Protein AF-A0A6I1N142-F1 (afdb_monomer_lite)

Sequence (254 aa):
MAQIKQLCSVTNGQQIVTLPGDQTLRIKRNSIFMVESDLVPYTVAADATFNGQVTSVYLTGIYLGATSAAARGVFATDFTYPDMLPTIAQGDVGTAAVFTAAMYRLQQMIRSLTPGEGGGGGGGASSFAELTDLLTFDLPLTNAPLAAALAGKMNANAQLSEGTAPWLIFNSDLVTFVGTTTFNTEGARAGGRVQWPDGKGGTYTASVYSVAFPGAVDAYTITYEGSPVRTVTQSLVTRDFMGTITNRPTPTIA

Radius of gyration: 27.36 Å; chains: 1; bounding box: 65×52×60 Å

Foldseek 3Di:
DDKDKFWWFADAQFQKIKGFQDPVPFQAFQKWKDFPVPPDIWTFHGTWDGDPTITITGTPDGDHDHGDHTTTMMIDDDPPPPVDDDDPDPPPPVVVVVVVVVVVVVVVVVVLQDPPPPDDDDDRDPDPVVVVVVVPDPPPCPPVVVVVVVVVVVVVVVCPPDDNPQVVPDDVVQKAFDDDWDADPLQATAKGWIAHPVRFIKIKGADAADPLDRRHGQWIKIWTPDVVIKIKIWPGFDADNVRHTPDTDDIDMD

Structure (mmCIF, N/CA/C/O backbone):
data_AF-A0A6I1N142-F1
#
_entry.id   AF-A0A6I1N142-F1
#
loop_
_atom_site.group_PDB
_atom_site.id
_atom_site.type_symbol
_atom_site.label_atom_id
_atom_site.label_alt_id
_atom_site.label_comp_id
_atom_site.label_asym_id
_atom_site.label_entity_id
_atom_site.label_seq_id
_atom_site.pdbx_PDB_ins_code
_atom_site.Cartn_x
_atom_site.Cartn_y
_atom_site.Cartn_z
_atom_site.occupancy
_atom_site.B_iso_or_equiv
_atom_site.auth_seq_id
_atom_site.auth_comp_id
_atom_site.auth_asym_id
_atom_site.auth_atom_id
_atom_site.pdbx_PDB_model_num
ATOM 1 N N . MET A 1 1 ? 20.041 -2.212 7.859 1.00 65.44 1 MET A N 1
ATOM 2 C CA . MET A 1 1 ? 20.322 -2.214 6.410 1.00 65.44 1 MET A CA 1
ATOM 3 C C . MET A 1 1 ? 21.788 -2.529 6.170 1.00 65.44 1 MET A C 1
ATOM 5 O O . MET A 1 1 ? 22.632 -1.646 6.285 1.00 65.44 1 MET A O 1
ATOM 9 N N . ALA A 1 2 ? 22.104 -3.789 5.880 1.00 77.62 2 ALA A N 1
ATOM 10 C CA . ALA A 1 2 ? 23.435 -4.151 5.408 1.00 77.62 2 ALA A CA 1
ATOM 11 C C . ALA A 1 2 ? 23.596 -3.701 3.946 1.00 77.62 2 ALA A C 1
ATOM 13 O O . ALA A 1 2 ? 22.727 -3.960 3.110 1.00 77.62 2 ALA A O 1
ATOM 14 N N . GLN A 1 3 ? 24.692 -3.004 3.652 1.00 90.31 3 GLN A N 1
ATOM 15 C CA . GLN A 1 3 ? 25.071 -2.640 2.290 1.00 90.31 3 GLN A CA 1
ATOM 16 C C . GLN A 1 3 ? 26.268 -3.477 1.865 1.00 90.31 3 GLN A C 1
ATOM 18 O O . GLN A 1 3 ? 27.289 -3.506 2.550 1.00 90.31 3 GLN A O 1
ATOM 23 N N . ILE A 1 4 ? 26.148 -4.123 0.713 1.00 91.88 4 ILE A N 1
ATOM 24 C CA . ILE A 1 4 ? 27.237 -4.844 0.066 1.00 91.88 4 ILE A CA 1
ATOM 25 C C . ILE A 1 4 ? 27.740 -3.963 -1.072 1.00 91.88 4 ILE A C 1
ATOM 27 O O . ILE A 1 4 ? 26.974 -3.602 -1.964 1.00 91.88 4 ILE A O 1
ATOM 31 N N . LYS A 1 5 ? 29.026 -3.614 -1.048 1.00 95.19 5 LYS A N 1
ATOM 32 C CA . LYS A 1 5 ? 29.684 -2.887 -2.137 1.00 95.19 5 LYS A CA 1
ATOM 33 C C . LYS A 1 5 ? 30.599 -3.843 -2.881 1.00 95.19 5 LYS A C 1
ATOM 35 O O . LYS A 1 5 ? 31.538 -4.355 -2.283 1.00 95.19 5 LYS A O 1
ATOM 40 N N . GLN A 1 6 ? 30.340 -4.057 -4.165 1.00 96.12 6 GLN A N 1
ATOM 41 C CA . GLN A 1 6 ? 31.070 -5.025 -4.979 1.00 96.12 6 GLN A CA 1
ATOM 42 C C . GLN A 1 6 ? 31.350 -4.447 -6.367 1.00 96.12 6 GLN A C 1
ATOM 44 O O . GLN A 1 6 ? 30.532 -3.715 -6.927 1.00 96.12 6 GLN A O 1
ATOM 49 N N . LEU A 1 7 ? 32.512 -4.773 -6.937 1.00 97.06 7 LEU A N 1
ATOM 50 C CA . LEU A 1 7 ? 32.766 -4.492 -8.350 1.00 97.06 7 LEU A CA 1
ATOM 51 C C . LEU A 1 7 ? 31.827 -5.335 -9.212 1.00 97.06 7 LEU A C 1
ATOM 53 O O . LEU A 1 7 ? 31.604 -6.507 -8.923 1.00 97.06 7 LEU A O 1
ATOM 57 N N . CYS A 1 8 ? 31.284 -4.745 -10.266 1.00 97.06 8 CYS A N 1
ATOM 58 C CA . CYS A 1 8 ? 30.351 -5.403 -11.164 1.00 97.06 8 CYS A CA 1
ATOM 59 C C . CYS A 1 8 ? 30.579 -4.978 -12.615 1.00 97.06 8 CYS A C 1
ATOM 61 O O . CYS A 1 8 ? 31.081 -3.889 -12.898 1.00 97.06 8 CYS A O 1
ATOM 63 N N . SER A 1 9 ? 30.182 -5.852 -13.531 1.00 98.00 9 SER A N 1
ATOM 64 C CA . SER A 1 9 ? 30.036 -5.538 -14.941 1.00 98.00 9 SER A CA 1
ATOM 65 C C . SER A 1 9 ? 28.569 -5.247 -15.242 1.00 98.00 9 SER A C 1
ATOM 67 O O . SER A 1 9 ? 27.680 -6.039 -14.915 1.00 98.00 9 SER A O 1
ATOM 69 N N . VAL A 1 10 ? 28.341 -4.095 -15.863 1.00 97.81 10 VAL A N 1
ATOM 70 C CA . VAL A 1 10 ? 27.042 -3.572 -16.285 1.00 97.81 10 VAL A CA 1
ATOM 71 C C . VAL A 1 10 ? 27.122 -3.169 -17.752 1.00 97.81 10 VAL A C 1
ATOM 73 O O . VAL A 1 10 ? 28.151 -2.680 -18.220 1.00 97.81 10 VAL A O 1
ATOM 76 N N . THR A 1 11 ? 26.043 -3.385 -18.498 1.00 98.25 11 THR A N 1
ATOM 77 C CA . THR A 1 11 ? 25.952 -3.024 -19.919 1.00 98.25 11 THR A CA 1
ATOM 78 C C . THR A 1 11 ? 24.672 -2.240 -20.149 1.00 98.25 11 THR A C 1
ATOM 80 O O . THR A 1 11 ? 23.595 -2.702 -19.771 1.00 98.25 11 THR A O 1
ATOM 83 N N . ASN A 1 12 ? 24.784 -1.057 -20.756 1.00 97.62 12 ASN A N 1
ATOM 84 C CA . ASN A 1 12 ? 23.621 -0.257 -21.132 1.00 97.62 12 ASN A CA 1
ATOM 85 C C . ASN A 1 12 ? 22.687 -1.085 -22.027 1.00 97.62 12 ASN A C 1
ATOM 87 O O . ASN A 1 12 ? 23.142 -1.754 -22.957 1.00 97.62 12 ASN A O 1
ATOM 91 N N . GLY A 1 13 ? 21.392 -1.071 -21.726 1.00 96.62 13 GLY A N 1
ATOM 92 C CA . GLY A 1 13 ? 20.404 -1.823 -22.493 1.00 96.62 13 GLY A CA 1
ATOM 93 C C . GLY A 1 13 ? 20.210 -3.271 -22.030 1.00 96.62 13 GLY A C 1
ATOM 94 O O . GLY A 1 13 ? 19.352 -3.960 -22.573 1.00 96.62 13 GLY A O 1
ATOM 95 N N . GLN A 1 14 ? 20.951 -3.740 -21.019 1.00 97.69 14 GLN A N 1
ATOM 96 C CA . GLN A 1 14 ? 20.831 -5.101 -20.482 1.00 97.69 14 GLN A CA 1
ATOM 97 C C . GLN A 1 14 ? 20.146 -5.127 -19.111 1.00 97.69 14 GLN A C 1
ATOM 99 O O . GLN A 1 14 ? 20.159 -4.151 -18.364 1.00 97.69 14 GLN A O 1
ATOM 104 N N . GLN A 1 15 ? 19.559 -6.274 -18.763 1.00 97.69 15 GLN A N 1
ATOM 105 C CA . GLN A 1 15 ? 18.951 -6.525 -17.446 1.00 97.69 15 GLN A CA 1
ATOM 106 C C . GLN A 1 15 ? 19.863 -7.325 -16.506 1.00 97.69 15 GLN A C 1
ATOM 108 O O . GLN A 1 15 ? 19.461 -7.662 -15.397 1.00 97.69 15 GLN A O 1
ATOM 113 N N . ILE A 1 16 ? 21.071 -7.678 -16.947 1.00 97.56 16 ILE A N 1
ATOM 114 C CA . ILE A 1 16 ? 21.972 -8.561 -16.206 1.00 97.56 16 ILE A CA 1
ATOM 115 C C . ILE A 1 16 ? 23.155 -7.751 -15.688 1.00 97.56 16 ILE A C 1
ATOM 117 O O . ILE A 1 16 ? 23.841 -7.071 -16.450 1.00 97.56 16 ILE A O 1
ATOM 121 N N . VAL A 1 17 ? 23.411 -7.879 -14.390 1.00 97.00 17 VAL A N 1
ATOM 122 C CA . VAL A 1 17 ? 24.615 -7.391 -13.718 1.00 97.00 17 VAL A CA 1
ATOM 123 C C . VAL A 1 17 ? 25.461 -8.600 -13.350 1.00 97.00 17 VAL A C 1
ATOM 125 O O . VAL A 1 17 ? 24.960 -9.556 -12.755 1.00 97.00 17 VAL A O 1
ATOM 128 N N . THR A 1 18 ? 26.742 -8.571 -13.701 1.00 97.69 18 THR A N 1
ATOM 129 C CA . THR A 1 18 ? 27.664 -9.681 -13.422 1.00 97.69 18 THR A CA 1
ATOM 130 C C . THR A 1 18 ? 28.645 -9.279 -12.335 1.00 97.69 18 THR A C 1
ATOM 132 O O . THR A 1 18 ? 29.307 -8.250 -12.439 1.00 97.69 18 THR A O 1
ATOM 135 N N . LEU A 1 19 ? 28.752 -10.087 -11.289 1.00 96.19 19 LEU A N 1
ATOM 136 C CA . LEU A 1 19 ? 29.678 -9.898 -10.176 1.00 96.19 19 LEU A CA 1
ATOM 137 C C . LEU A 1 19 ? 30.809 -10.935 -10.262 1.00 96.19 19 LEU A C 1
ATOM 139 O O . LEU A 1 19 ? 30.579 -12.038 -10.775 1.00 96.19 19 LEU A O 1
ATOM 143 N N . PRO A 1 20 ? 32.007 -10.630 -9.727 1.00 94.31 20 PRO A N 1
ATOM 144 C CA . PRO A 1 20 ? 33.043 -11.627 -9.493 1.00 94.31 20 PRO A CA 1
ATOM 145 C C . PRO A 1 20 ? 32.481 -12.829 -8.733 1.00 94.31 20 PRO A C 1
ATOM 147 O O . PRO A 1 20 ? 31.598 -12.671 -7.889 1.00 94.31 20 PRO A O 1
ATOM 150 N N . GLY A 1 21 ? 32.978 -14.021 -9.057 1.00 87.44 21 GLY A N 1
ATOM 151 C CA . GLY A 1 21 ? 32.451 -15.278 -8.551 1.00 87.44 21 GLY A CA 1
ATOM 152 C C . GLY A 1 21 ? 32.572 -15.452 -7.041 1.00 87.44 21 GLY A C 1
ATOM 153 O O . GLY A 1 21 ? 33.557 -16.002 -6.560 1.00 87.44 21 GLY A O 1
ATOM 154 N N . ASP A 1 22 ? 31.536 -15.042 -6.317 1.00 83.94 22 ASP A N 1
ATOM 155 C CA . ASP A 1 22 ? 31.414 -15.206 -4.874 1.00 83.94 22 ASP A CA 1
ATOM 156 C C . ASP A 1 22 ? 30.032 -15.780 -4.533 1.00 83.94 22 ASP A C 1
ATOM 158 O O . ASP A 1 22 ? 28.997 -15.128 -4.707 1.00 83.94 22 ASP A O 1
ATOM 162 N N . GLN A 1 23 ? 30.028 -17.027 -4.051 1.00 79.44 23 GLN A N 1
ATOM 163 C CA . GLN A 1 23 ? 28.825 -17.742 -3.608 1.00 79.44 23 GLN A CA 1
ATOM 164 C C . GLN A 1 23 ? 28.263 -17.221 -2.282 1.00 79.44 23 GLN A C 1
ATOM 166 O O . GLN A 1 23 ? 27.127 -17.539 -1.927 1.00 79.44 23 GLN A O 1
ATOM 171 N N . THR A 1 24 ? 29.041 -16.456 -1.518 1.00 83.88 24 THR A N 1
ATOM 172 C CA . THR A 1 24 ? 28.620 -15.965 -0.201 1.00 83.88 24 THR A CA 1
ATOM 173 C C . THR A 1 24 ? 27.687 -14.760 -0.300 1.00 83.88 24 THR A C 1
ATOM 175 O O . THR A 1 24 ? 26.986 -14.439 0.664 1.00 83.88 24 THR A O 1
ATOM 178 N N . LEU A 1 25 ? 27.604 -14.133 -1.479 1.00 85.38 25 LEU A N 1
ATOM 179 C CA . LEU A 1 25 ? 26.722 -13.005 -1.752 1.00 85.38 25 LEU A CA 1
ATOM 180 C C . LEU A 1 25 ? 25.253 -13.445 -1.743 1.00 85.38 25 LEU A C 1
ATOM 182 O O . LEU A 1 25 ? 24.705 -13.931 -2.730 1.00 85.38 25 LEU A O 1
ATOM 186 N N . ARG A 1 26 ? 24.575 -13.220 -0.615 1.00 86.81 26 ARG A N 1
ATOM 187 C CA . ARG A 1 26 ? 23.137 -13.488 -0.442 1.00 86.81 26 ARG A CA 1
ATOM 188 C C . ARG A 1 26 ? 22.265 -12.373 -1.032 1.00 86.81 26 ARG A C 1
ATOM 190 O O . ARG A 1 26 ? 21.440 -11.789 -0.333 1.00 86.81 26 ARG A O 1
ATOM 197 N N . ILE A 1 27 ? 22.434 -12.072 -2.318 1.00 92.00 27 ILE A N 1
ATOM 198 C CA . ILE A 1 27 ? 21.588 -11.104 -3.029 1.00 92.00 27 ILE A CA 1
ATOM 199 C C . ILE A 1 27 ? 20.271 -11.793 -3.401 1.00 92.00 27 ILE A C 1
ATOM 201 O O . ILE A 1 27 ? 20.239 -12.719 -4.214 1.00 92.00 27 ILE A O 1
ATOM 205 N N . LYS A 1 28 ? 19.180 -11.355 -2.772 1.00 92.38 28 LYS A N 1
ATOM 206 C CA . LYS A 1 28 ? 17.839 -11.931 -2.935 1.00 92.38 28 LYS A CA 1
ATOM 207 C C . LYS A 1 28 ? 16.964 -11.094 -3.860 1.00 92.38 28 LYS A C 1
ATOM 209 O O . LYS A 1 28 ? 17.203 -9.894 -4.031 1.00 92.38 28 LYS A O 1
ATOM 214 N N . ARG A 1 29 ? 15.914 -11.708 -4.409 1.00 93.50 29 ARG A N 1
ATOM 215 C CA . ARG A 1 29 ? 14.816 -10.991 -5.071 1.00 93.50 29 ARG A CA 1
ATOM 216 C C . ARG A 1 29 ? 14.336 -9.822 -4.201 1.00 93.50 29 ARG A C 1
ATOM 218 O O . ARG A 1 29 ? 14.299 -9.929 -2.979 1.00 93.50 29 ARG A O 1
ATOM 225 N N . ASN A 1 30 ? 13.963 -8.716 -4.841 1.00 91.31 30 ASN A N 1
ATOM 226 C CA . ASN A 1 30 ? 13.543 -7.453 -4.221 1.00 91.31 30 ASN A CA 1
ATOM 227 C C . ASN A 1 30 ? 14.647 -6.667 -3.493 1.00 91.31 30 ASN A C 1
ATOM 229 O O . ASN A 1 30 ? 14.359 -5.611 -2.931 1.00 91.31 30 ASN A O 1
ATOM 233 N N . SER A 1 31 ? 15.906 -7.114 -3.535 1.00 92.94 31 SER A N 1
ATOM 234 C CA . SER A 1 31 ? 17.028 -6.256 -3.134 1.00 92.94 31 SER A CA 1
ATOM 235 C C . SER A 1 31 ? 17.113 -5.031 -4.049 1.00 92.94 31 SER A C 1
ATOM 237 O O . SER A 1 31 ? 16.703 -5.080 -5.214 1.00 92.94 31 SER A O 1
ATOM 239 N N . ILE A 1 32 ? 17.676 -3.939 -3.533 1.00 94.94 32 ILE A N 1
ATOM 240 C CA . ILE A 1 32 ? 17.941 -2.734 -4.325 1.00 94.94 32 ILE A CA 1
ATOM 241 C C . ILE A 1 32 ? 19.380 -2.795 -4.829 1.00 94.94 32 ILE A C 1
ATOM 243 O O . ILE A 1 32 ? 20.299 -3.043 -4.047 1.00 94.94 32 ILE A O 1
ATOM 247 N N . PHE A 1 33 ? 19.562 -2.553 -6.122 1.00 96.25 33 PHE A N 1
ATOM 248 C CA . PHE A 1 33 ? 20.850 -2.406 -6.789 1.00 96.25 33 PHE A CA 1
ATOM 249 C C . PHE A 1 33 ? 21.019 -0.973 -7.294 1.00 96.25 33 PHE A C 1
ATOM 251 O O . PHE A 1 33 ? 20.080 -0.382 -7.822 1.00 96.25 33 PHE A O 1
ATOM 258 N N . MET A 1 34 ? 22.223 -0.423 -7.173 1.00 97.25 34 MET A N 1
ATOM 259 C CA . MET A 1 34 ? 22.581 0.876 -7.738 1.00 97.25 34 MET A CA 1
ATOM 260 C C . MET A 1 34 ? 24.065 0.902 -8.102 1.00 97.25 34 MET A C 1
ATOM 262 O O . MET A 1 34 ? 24.893 0.372 -7.363 1.00 97.25 34 MET A O 1
ATOM 266 N N . VAL A 1 35 ? 24.416 1.563 -9.204 1.00 97.00 35 VAL A N 1
ATOM 267 C CA . VAL A 1 35 ? 25.810 1.900 -9.525 1.00 97.00 35 VAL A CA 1
ATOM 268 C C . VAL A 1 35 ? 26.133 3.275 -8.936 1.00 97.00 35 VAL A C 1
ATOM 270 O O . VAL A 1 35 ? 25.390 4.227 -9.174 1.00 97.00 35 VAL A O 1
ATOM 273 N N . GLU A 1 36 ? 27.226 3.391 -8.167 1.00 95.94 36 GLU A N 1
ATOM 274 C CA . GLU A 1 36 ? 27.563 4.624 -7.422 1.00 95.94 36 GLU A CA 1
ATOM 275 C C . GLU A 1 36 ? 27.705 5.867 -8.324 1.00 95.94 36 GLU A C 1
ATOM 277 O O . GLU A 1 36 ? 27.423 6.969 -7.865 1.00 95.94 36 GLU A O 1
ATOM 282 N N . SER A 1 37 ? 28.110 5.711 -9.592 1.00 93.12 37 SER A N 1
ATOM 283 C CA . SER A 1 37 ? 28.251 6.829 -10.539 1.00 93.12 37 SER A CA 1
ATOM 284 C C . SER A 1 37 ? 26.931 7.333 -11.114 1.00 93.12 37 SER A C 1
ATOM 286 O O . SER A 1 37 ? 26.841 8.501 -11.479 1.00 93.12 37 SER A O 1
ATOM 288 N N . ASP A 1 38 ? 25.925 6.464 -11.214 1.00 92.12 38 ASP A N 1
ATOM 289 C CA . ASP A 1 38 ? 24.715 6.760 -11.986 1.00 92.12 38 ASP A CA 1
ATOM 290 C C . ASP A 1 38 ? 23.549 7.173 -11.095 1.00 92.12 38 ASP A C 1
ATOM 292 O O . ASP A 1 38 ? 22.644 7.864 -11.548 1.00 92.12 38 ASP A O 1
ATOM 296 N N . LEU A 1 39 ? 23.562 6.738 -9.829 1.00 91.56 39 LEU A N 1
ATOM 297 C CA . LEU A 1 39 ? 22.552 7.063 -8.815 1.00 91.56 39 LEU A CA 1
ATOM 298 C C . LEU A 1 39 ? 21.106 6.689 -9.199 1.00 91.56 39 LEU A C 1
ATOM 300 O O . LEU A 1 39 ? 20.152 7.201 -8.615 1.00 91.56 39 LEU A O 1
ATOM 304 N N . VAL A 1 40 ? 20.929 5.768 -10.151 1.00 92.06 40 VAL A N 1
ATOM 305 C CA . VAL A 1 40 ? 19.621 5.212 -10.522 1.00 92.06 40 VAL A CA 1
ATOM 306 C C . VAL A 1 40 ? 19.426 3.869 -9.810 1.00 92.06 40 VAL A C 1
ATOM 308 O O . VAL A 1 40 ? 20.218 2.949 -10.044 1.00 92.06 40 VAL A O 1
ATOM 311 N N . PRO A 1 41 ? 18.407 3.723 -8.941 1.00 95.31 41 PRO A N 1
ATOM 312 C CA . PRO A 1 41 ? 18.125 2.462 -8.273 1.00 95.31 41 PRO A CA 1
ATOM 313 C C . PRO A 1 41 ? 17.341 1.505 -9.180 1.00 95.31 41 PRO A C 1
ATOM 315 O O . PRO A 1 41 ? 16.434 1.905 -9.908 1.00 95.31 41 PRO A O 1
ATOM 318 N N . TYR A 1 42 ? 17.649 0.217 -9.069 1.00 95.69 42 TYR A N 1
ATOM 319 C CA . TYR A 1 42 ? 16.961 -0.883 -9.739 1.00 95.69 42 TYR A CA 1
ATOM 320 C C . TYR A 1 42 ? 16.558 -1.942 -8.714 1.00 95.69 42 TYR A C 1
ATOM 322 O O . TYR A 1 42 ? 17.268 -2.177 -7.734 1.00 95.69 42 TYR A O 1
ATOM 330 N N . THR A 1 43 ? 15.445 -2.633 -8.953 1.00 95.19 43 THR A N 1
ATOM 331 C CA . THR A 1 43 ? 15.033 -3.776 -8.127 1.00 95.19 43 THR A CA 1
ATOM 332 C C . THR A 1 43 ? 15.523 -5.077 -8.744 1.00 95.19 43 THR A C 1
ATOM 334 O O . THR A 1 43 ? 15.356 -5.301 -9.945 1.00 95.19 43 THR A O 1
ATOM 337 N N . VAL A 1 44 ? 16.081 -5.957 -7.916 1.00 95.56 44 VAL A N 1
ATOM 338 C CA . VAL A 1 44 ? 16.512 -7.302 -8.308 1.00 95.56 44 VAL A CA 1
ATOM 339 C C . VAL A 1 44 ? 15.290 -8.204 -8.544 1.00 95.56 44 VAL A C 1
ATOM 341 O O . VAL A 1 44 ? 14.470 -8.406 -7.648 1.00 95.56 44 VAL A O 1
ATOM 344 N N . ALA A 1 45 ? 15.165 -8.754 -9.751 1.00 93.62 45 ALA A N 1
ATOM 345 C CA . ALA A 1 45 ? 14.024 -9.542 -10.218 1.00 93.62 45 ALA A CA 1
ATOM 346 C C . ALA A 1 45 ? 13.982 -10.974 -9.662 1.00 93.62 45 ALA A C 1
ATOM 348 O O . ALA A 1 45 ? 12.895 -11.522 -9.470 1.00 93.62 45 ALA A O 1
ATOM 349 N N . ALA A 1 46 ? 15.142 -11.573 -9.395 1.00 94.25 46 ALA A N 1
ATOM 350 C CA . ALA A 1 46 ? 15.280 -12.946 -8.914 1.00 94.25 46 ALA A CA 1
ATOM 351 C C . ALA A 1 46 ? 16.522 -13.094 -8.026 1.00 94.25 46 ALA A C 1
ATOM 353 O O . ALA A 1 46 ? 17.418 -12.253 -8.066 1.00 94.25 46 ALA A O 1
ATOM 354 N N . ASP A 1 47 ? 16.578 -14.166 -7.237 1.00 93.75 47 ASP A N 1
ATOM 355 C CA . ASP A 1 47 ? 17.767 -14.499 -6.452 1.00 93.75 47 ASP A CA 1
ATOM 356 C C . ASP A 1 47 ? 19.001 -14.613 -7.357 1.00 93.75 47 ASP A C 1
ATOM 358 O O . ASP A 1 47 ? 18.938 -15.169 -8.459 1.00 93.75 47 ASP A O 1
ATOM 362 N N . ALA A 1 48 ? 20.128 -14.068 -6.895 1.00 93.88 48 ALA A N 1
ATOM 363 C CA . ALA A 1 48 ? 21.363 -14.112 -7.660 1.00 93.88 48 ALA A CA 1
ATOM 364 C C . ALA A 1 48 ? 21.813 -15.563 -7.887 1.00 93.88 48 ALA A C 1
ATOM 366 O O . ALA A 1 48 ? 21.742 -16.400 -6.985 1.00 93.88 48 ALA A O 1
ATOM 367 N N . THR A 1 49 ? 22.277 -15.861 -9.100 1.00 94.88 49 THR A N 1
ATOM 368 C CA . THR A 1 49 ? 22.681 -17.214 -9.505 1.00 94.88 49 THR A CA 1
ATOM 369 C C . THR A 1 49 ? 24.191 -17.272 -9.686 1.00 94.88 49 THR A C 1
ATOM 371 O O . THR A 1 49 ? 24.752 -16.478 -10.437 1.00 94.88 49 THR A O 1
ATOM 374 N N . PHE A 1 50 ? 24.851 -18.221 -9.024 1.00 94.31 50 PHE A N 1
ATOM 375 C CA . PHE A 1 50 ? 26.278 -18.478 -9.200 1.00 94.31 50 PHE A CA 1
ATOM 376 C C . PHE A 1 50 ? 26.500 -19.689 -10.111 1.00 94.31 50 PHE A C 1
ATOM 378 O O . PHE A 1 50 ? 25.928 -20.751 -9.870 1.00 94.31 50 PHE A O 1
ATOM 385 N N . ASN A 1 51 ? 27.351 -19.551 -11.130 1.00 91.56 51 ASN A N 1
ATOM 386 C CA . ASN A 1 51 ? 27.595 -20.600 -12.133 1.00 91.56 51 ASN A CA 1
ATOM 387 C C . ASN A 1 51 ? 28.964 -21.300 -12.019 1.00 91.56 51 ASN A C 1
ATOM 389 O O . ASN A 1 51 ? 29.339 -22.044 -12.921 1.00 91.56 51 ASN A O 1
ATOM 393 N N . GLY A 1 52 ? 29.736 -21.042 -10.961 1.00 88.38 52 GLY A N 1
ATOM 394 C CA . GLY A 1 52 ? 31.114 -21.536 -10.824 1.00 88.38 52 GLY A CA 1
ATOM 395 C C . GLY A 1 52 ? 32.184 -20.472 -11.063 1.00 88.38 52 GLY A C 1
ATOM 396 O O . GLY A 1 52 ? 33.294 -20.620 -10.560 1.00 88.38 52 GLY A O 1
ATOM 397 N N . GLN A 1 53 ? 31.863 -19.395 -11.787 1.00 90.44 53 GLN A N 1
ATOM 398 C CA . GLN A 1 53 ? 32.825 -18.345 -12.151 1.00 90.44 53 GLN A CA 1
ATOM 399 C C . GLN A 1 53 ? 32.338 -16.931 -11.842 1.00 90.44 53 GLN A C 1
ATOM 401 O O . GLN A 1 53 ? 33.135 -16.078 -11.458 1.00 90.44 53 GLN A O 1
ATOM 406 N N . VAL A 1 54 ? 31.042 -16.676 -12.005 1.00 94.06 54 VAL A N 1
ATOM 407 C CA . VAL A 1 54 ? 30.426 -15.366 -11.784 1.00 94.06 54 VAL A CA 1
ATOM 408 C C . VAL A 1 54 ? 29.101 -15.511 -11.051 1.00 94.06 54 VAL A C 1
ATOM 410 O O . VAL A 1 54 ? 28.451 -16.559 -11.111 1.00 94.06 54 VAL A O 1
ATOM 413 N N . THR A 1 55 ? 28.698 -14.436 -10.380 1.00 95.50 55 THR A N 1
ATOM 414 C CA . THR A 1 55 ? 27.362 -14.302 -9.795 1.00 95.50 55 THR A CA 1
ATOM 415 C C . THR A 1 55 ? 26.542 -13.357 -10.671 1.00 95.50 55 THR A C 1
ATOM 417 O O . THR A 1 55 ? 26.889 -12.187 -10.827 1.00 95.50 55 THR A O 1
ATOM 420 N N . SER A 1 56 ? 25.460 -13.858 -11.264 1.00 96.69 56 SER A N 1
ATOM 421 C CA . SER A 1 56 ? 24.549 -13.081 -12.109 1.00 96.69 56 SER A CA 1
ATOM 422 C C . SER A 1 56 ? 23.370 -12.556 -11.295 1.00 96.69 56 SER A C 1
ATOM 424 O O . SER A 1 56 ? 22.698 -13.318 -10.596 1.00 96.69 56 SER A O 1
ATOM 426 N N . VAL A 1 57 ? 23.099 -11.257 -11.415 1.00 96.69 57 VAL A N 1
ATOM 427 C CA . VAL A 1 57 ? 21.948 -10.576 -10.814 1.00 96.69 57 VAL A CA 1
ATOM 428 C C . VAL A 1 57 ? 21.045 -10.054 -11.926 1.00 96.69 57 VAL A C 1
ATOM 430 O O . VAL A 1 57 ? 21.498 -9.321 -12.804 1.00 96.69 57 VAL A O 1
ATOM 433 N N . TYR A 1 58 ? 19.766 -10.416 -11.876 1.00 97.19 58 TYR A N 1
ATOM 434 C CA . TYR A 1 58 ? 18.762 -9.994 -12.852 1.00 97.19 58 TYR A CA 1
ATOM 435 C C . TYR A 1 58 ? 17.982 -8.799 -12.312 1.00 97.19 58 TYR A C 1
ATOM 437 O O . TYR A 1 58 ? 17.489 -8.844 -11.187 1.00 97.19 58 TYR A O 1
ATOM 445 N N . LEU A 1 59 ? 17.861 -7.738 -13.099 1.00 96.31 59 LEU A N 1
ATOM 446 C CA . LEU A 1 59 ? 17.110 -6.531 -12.768 1.00 96.31 59 LEU A CA 1
ATOM 447 C C . LEU A 1 59 ? 15.686 -6.616 -13.329 1.00 96.31 59 LEU A C 1
ATOM 449 O O . LEU A 1 59 ? 15.439 -7.221 -14.366 1.00 96.31 59 LEU A O 1
ATOM 453 N N . THR A 1 60 ? 14.740 -5.979 -12.645 1.00 94.31 60 THR A N 1
ATOM 454 C CA . THR A 1 60 ? 13.346 -5.828 -13.111 1.00 94.31 60 THR A CA 1
ATOM 455 C C . THR A 1 60 ? 13.217 -4.872 -14.299 1.00 94.31 60 THR A C 1
ATOM 457 O O . THR A 1 60 ? 12.255 -4.961 -15.056 1.00 94.31 60 THR A O 1
ATOM 460 N N . GLY A 1 61 ? 14.187 -3.971 -14.468 1.00 93.06 61 GLY A N 1
ATOM 461 C CA . GLY A 1 61 ? 14.259 -3.003 -15.556 1.00 93.06 61 GLY A CA 1
ATOM 462 C C . GLY A 1 61 ? 15.571 -3.101 -16.327 1.00 93.06 61 GLY A C 1
ATOM 463 O O . GLY A 1 61 ? 16.528 -3.740 -15.892 1.00 93.06 61 GLY A O 1
ATOM 464 N N . ILE A 1 62 ? 15.606 -2.450 -17.486 1.00 96.12 62 ILE A N 1
ATOM 465 C CA . ILE A 1 62 ? 16.815 -2.321 -18.299 1.00 96.12 62 ILE A CA 1
ATOM 466 C C . ILE A 1 62 ? 17.748 -1.304 -17.640 1.00 96.12 62 ILE A C 1
ATOM 468 O O . ILE A 1 62 ? 17.310 -0.212 -17.284 1.00 96.12 62 ILE A O 1
ATOM 472 N N . TYR A 1 63 ? 19.028 -1.640 -17.499 1.00 97.12 63 TYR A N 1
ATOM 473 C CA . TYR A 1 63 ? 20.034 -0.708 -17.005 1.00 97.12 63 TYR A CA 1
ATOM 474 C C . TYR A 1 63 ? 20.310 0.393 -18.041 1.00 97.12 63 TYR A C 1
ATOM 476 O O . TYR A 1 63 ? 20.711 0.111 -19.171 1.00 97.12 63 TYR A O 1
ATOM 484 N N . LEU A 1 64 ? 20.095 1.650 -17.647 1.00 96.12 64 LEU A N 1
ATOM 485 C CA . LEU A 1 64 ? 20.219 2.837 -18.507 1.00 96.12 64 LEU A CA 1
ATOM 486 C C . LEU A 1 64 ? 21.519 3.631 -18.280 1.00 96.12 64 LEU A C 1
ATOM 488 O O . LEU A 1 64 ? 21.722 4.664 -18.915 1.00 96.12 64 LEU A O 1
ATOM 492 N N . GLY A 1 65 ? 22.392 3.167 -17.380 1.00 94.69 65 GLY A N 1
ATOM 493 C CA . GLY A 1 65 ? 23.676 3.802 -17.073 1.00 94.69 65 GLY A CA 1
ATOM 494 C C . GLY A 1 65 ? 24.777 3.512 -18.098 1.00 94.69 65 GLY A C 1
ATOM 495 O O . GLY A 1 65 ? 24.546 2.868 -19.125 1.00 94.69 65 GLY A O 1
ATOM 496 N N . ALA A 1 66 ? 25.995 3.989 -17.838 1.00 96.44 66 ALA A N 1
ATOM 497 C CA . ALA A 1 66 ? 27.132 3.757 -18.729 1.00 96.44 66 ALA A CA 1
ATOM 498 C C . ALA A 1 66 ? 27.623 2.299 -18.652 1.00 96.44 66 ALA A C 1
ATOM 500 O O . ALA A 1 66 ? 27.754 1.727 -17.573 1.00 96.44 66 ALA A O 1
ATOM 501 N N . THR A 1 67 ? 27.948 1.696 -19.799 1.00 98.00 67 THR A N 1
ATOM 502 C CA . THR A 1 67 ? 28.577 0.366 -19.830 1.00 98.00 67 THR A CA 1
ATOM 503 C C . THR A 1 67 ? 29.936 0.411 -19.136 1.00 98.00 67 THR A C 1
ATOM 505 O O . THR A 1 67 ? 30.781 1.245 -19.460 1.00 98.00 67 THR A O 1
ATOM 508 N N . SER A 1 68 ? 30.168 -0.511 -18.204 1.00 97.56 68 SER A N 1
ATOM 509 C CA . SER A 1 68 ? 31.418 -0.607 -17.454 1.00 97.56 68 SER A CA 1
ATOM 510 C C . SER A 1 68 ? 31.674 -2.045 -17.017 1.00 97.56 68 SER A C 1
ATOM 512 O O . SER A 1 68 ? 30.775 -2.735 -16.545 1.00 97.56 68 SER A O 1
ATOM 514 N N . ALA A 1 69 ? 32.918 -2.505 -17.151 1.00 96.44 69 ALA A N 1
ATOM 515 C CA . ALA A 1 69 ? 33.338 -3.833 -16.701 1.00 96.44 69 ALA A CA 1
ATOM 516 C C . ALA A 1 69 ? 33.733 -3.877 -15.211 1.00 96.44 69 ALA A C 1
ATOM 518 O O . ALA A 1 69 ? 33.933 -4.959 -14.665 1.00 96.44 69 ALA A O 1
ATOM 519 N N . ALA A 1 70 ? 33.866 -2.715 -14.565 1.00 96.31 70 ALA A N 1
ATOM 520 C CA . ALA A 1 70 ? 34.348 -2.582 -13.191 1.00 96.31 70 ALA A CA 1
ATOM 521 C C . ALA A 1 70 ? 33.612 -1.458 -12.438 1.00 96.31 70 ALA A C 1
ATOM 523 O O . ALA A 1 70 ? 34.212 -0.691 -11.683 1.00 96.31 70 ALA A O 1
ATOM 524 N N . ALA A 1 71 ? 32.305 -1.330 -12.662 1.00 97.00 71 ALA A N 1
ATOM 525 C CA . ALA A 1 71 ? 31.464 -0.390 -11.932 1.00 97.00 71 ALA A CA 1
ATOM 526 C C . ALA A 1 71 ? 31.388 -0.771 -10.446 1.00 97.00 71 ALA A C 1
ATOM 528 O O . ALA A 1 71 ? 31.329 -1.951 -10.099 1.00 97.00 71 ALA A O 1
ATOM 529 N N . ARG A 1 72 ? 31.343 0.220 -9.548 1.00 97.50 72 ARG A N 1
ATOM 530 C CA . ARG A 1 72 ? 31.072 -0.023 -8.122 1.00 97.50 72 ARG A CA 1
ATOM 531 C C . ARG A 1 72 ? 29.563 -0.136 -7.919 1.00 97.50 72 ARG A C 1
ATOM 533 O O . ARG A 1 72 ? 28.855 0.870 -7.927 1.00 97.50 72 ARG A O 1
ATOM 540 N N . GLY A 1 73 ? 29.090 -1.370 -7.778 1.00 96.38 73 GLY A N 1
ATOM 541 C CA . GLY A 1 73 ? 27.705 -1.688 -7.464 1.00 96.38 73 GLY A CA 1
ATOM 542 C C . GLY A 1 73 ? 27.474 -1.701 -5.957 1.00 96.38 73 GLY A C 1
ATOM 543 O O . GLY A 1 73 ? 28.286 -2.233 -5.197 1.00 96.38 73 GLY A O 1
ATOM 544 N N . VAL A 1 74 ? 26.356 -1.130 -5.525 1.00 96.12 74 VAL A N 1
ATOM 545 C CA . VAL A 1 74 ? 25.861 -1.200 -4.151 1.00 96.12 74 VAL A CA 1
ATOM 546 C C . VAL A 1 74 ? 24.584 -2.020 -4.153 1.00 96.12 74 VAL A C 1
ATOM 548 O O . VAL A 1 74 ? 23.633 -1.702 -4.869 1.00 96.12 74 VAL A O 1
ATOM 551 N N . PHE A 1 75 ? 24.561 -3.061 -3.329 1.00 94.31 75 PHE A N 1
ATOM 552 C CA . PHE A 1 75 ? 23.371 -3.843 -3.042 1.00 94.31 75 PHE A CA 1
ATOM 553 C C . PHE A 1 75 ? 22.923 -3.541 -1.626 1.00 94.31 75 PHE A C 1
ATOM 555 O O . PHE A 1 75 ? 23.695 -3.677 -0.675 1.00 94.31 75 PHE A O 1
ATOM 562 N N . ALA A 1 76 ? 21.664 -3.162 -1.476 1.00 92.25 76 ALA A N 1
ATOM 563 C CA . ALA A 1 76 ? 21.031 -3.129 -0.175 1.00 92.25 76 ALA A CA 1
ATOM 564 C C . ALA A 1 76 ? 20.216 -4.410 0.001 1.00 92.25 76 ALA A C 1
ATOM 566 O O . ALA A 1 76 ? 19.147 -4.574 -0.592 1.00 92.25 76 ALA A O 1
ATOM 567 N N . THR A 1 77 ? 20.767 -5.329 0.790 1.00 77.00 77 THR A N 1
ATOM 568 C CA . THR A 1 77 ? 20.187 -6.643 1.077 1.00 77.00 77 THR A CA 1
ATOM 569 C C . THR A 1 77 ? 19.717 -6.644 2.525 1.00 77.00 77 THR A C 1
ATOM 571 O O . THR A 1 77 ? 20.448 -7.059 3.421 1.00 77.00 77 THR A O 1
ATOM 574 N N . ASP A 1 78 ? 18.530 -6.101 2.784 1.00 61.22 78 ASP A N 1
ATOM 575 C CA . ASP A 1 78 ? 17.931 -6.173 4.116 1.00 61.22 78 ASP A CA 1
ATOM 576 C C . ASP A 1 78 ? 16.415 -5.971 4.060 1.00 61.22 78 ASP A C 1
ATOM 578 O O . ASP A 1 78 ? 15.912 -4.858 4.163 1.00 61.22 78 ASP A O 1
ATOM 582 N N . PHE A 1 79 ? 15.705 -7.082 3.896 1.00 52.91 79 PHE A N 1
ATOM 583 C CA . PHE A 1 79 ? 14.444 -7.320 4.592 1.00 52.91 79 PHE A CA 1
ATOM 58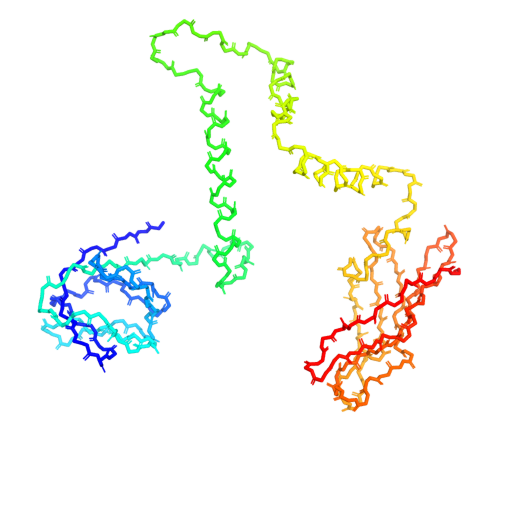4 C C . PHE A 1 79 ? 14.521 -8.747 5.120 1.00 52.91 79 PHE A C 1
ATOM 586 O O . PHE A 1 79 ? 13.805 -9.642 4.671 1.00 52.91 79 PHE A O 1
ATOM 593 N N . THR A 1 80 ? 15.478 -9.000 6.013 1.00 52.56 80 THR A N 1
ATOM 594 C CA . THR A 1 80 ? 15.402 -10.217 6.824 1.00 52.56 80 THR A CA 1
ATOM 595 C C . THR A 1 80 ? 14.105 -10.079 7.604 1.00 52.56 80 THR A C 1
ATOM 597 O O . THR A 1 80 ? 14.034 -9.185 8.438 1.00 52.56 80 THR A O 1
ATOM 600 N N . TYR A 1 81 ? 13.066 -10.852 7.273 1.00 45.16 81 TYR A N 1
ATOM 601 C CA . TYR A 1 81 ? 11.812 -10.863 8.026 1.00 45.16 81 TYR A CA 1
ATOM 602 C C . TYR A 1 81 ? 12.166 -11.040 9.512 1.00 45.16 81 TYR A C 1
ATOM 604 O O . TYR A 1 81 ? 12.666 -12.107 9.877 1.00 45.16 81 TYR A O 1
ATOM 612 N N . PRO A 1 82 ? 11.973 -10.037 10.388 1.00 47.19 82 PRO A N 1
ATOM 613 C CA . PRO A 1 82 ? 11.885 -10.332 11.801 1.00 47.19 82 PRO A CA 1
ATOM 614 C C . PRO A 1 82 ? 10.535 -11.023 11.965 1.00 47.19 82 PRO A C 1
ATOM 616 O O . PRO A 1 82 ? 9.493 -10.394 11.795 1.00 47.19 82 PRO A O 1
ATOM 619 N N . ASP A 1 83 ? 10.574 -12.324 12.236 1.00 46.91 83 ASP A N 1
ATOM 620 C CA . ASP A 1 83 ? 9.455 -13.275 12.154 1.00 46.91 83 ASP A CA 1
ATOM 621 C C . ASP A 1 83 ? 8.258 -12.971 13.089 1.00 46.91 83 ASP A C 1
ATOM 623 O O . ASP A 1 83 ? 7.381 -13.807 13.256 1.00 46.91 83 ASP A O 1
ATOM 627 N N . MET A 1 84 ? 8.201 -11.792 13.727 1.00 42.59 84 MET A N 1
ATOM 628 C CA . MET A 1 84 ? 7.129 -11.378 14.644 1.00 42.59 84 MET A CA 1
ATOM 629 C C . MET A 1 84 ? 6.889 -9.856 14.756 1.00 42.59 84 MET A C 1
ATOM 631 O O . MET A 1 84 ? 6.223 -9.428 15.698 1.00 42.59 84 MET A O 1
ATOM 635 N N . LEU A 1 85 ? 7.403 -8.998 13.861 1.00 46.56 85 LEU A N 1
ATOM 636 C CA . LEU A 1 85 ? 7.012 -7.575 13.902 1.00 46.56 85 LEU A CA 1
ATOM 637 C C . LEU A 1 85 ? 5.735 -7.326 13.080 1.00 46.56 85 LEU A C 1
ATOM 639 O O . LEU A 1 85 ? 5.591 -7.917 12.008 1.00 46.56 85 LEU A O 1
ATOM 643 N N . PRO A 1 86 ? 4.819 -6.446 13.541 1.00 49.66 86 PRO A N 1
ATOM 644 C CA . PRO A 1 86 ? 3.650 -6.050 12.765 1.00 49.66 86 PRO A CA 1
ATOM 645 C C . PRO A 1 86 ? 4.094 -5.576 11.380 1.00 49.66 86 PRO A C 1
ATOM 647 O O . PRO A 1 86 ? 4.914 -4.664 11.255 1.00 49.66 86 PRO A O 1
ATOM 650 N N . THR A 1 87 ? 3.588 -6.232 10.339 1.00 45.28 87 THR A N 1
ATOM 651 C CA . THR A 1 87 ? 3.954 -5.968 8.948 1.00 45.28 87 THR A CA 1
ATOM 652 C C . THR A 1 87 ? 3.553 -4.551 8.553 1.00 45.28 87 THR A C 1
ATOM 654 O O . THR A 1 87 ? 2.390 -4.283 8.258 1.00 45.28 87 THR A O 1
ATOM 657 N N . ILE A 1 88 ? 4.528 -3.644 8.509 1.00 52.59 88 ILE A N 1
ATOM 658 C CA . ILE A 1 88 ? 4.444 -2.431 7.696 1.00 52.59 88 ILE A CA 1
ATOM 659 C C . ILE A 1 88 ? 4.419 -2.911 6.238 1.00 52.59 88 ILE A C 1
ATOM 661 O O . ILE A 1 88 ? 5.276 -3.704 5.845 1.00 52.59 88 ILE A O 1
ATOM 665 N N . ALA A 1 89 ? 3.414 -2.511 5.457 1.00 47.97 89 ALA A N 1
ATOM 666 C CA . ALA A 1 89 ? 3.225 -2.998 4.092 1.00 47.97 89 ALA A CA 1
ATOM 667 C C . ALA A 1 89 ? 4.507 -2.824 3.250 1.00 47.97 89 ALA A C 1
ATOM 669 O O . ALA A 1 89 ? 5.060 -1.730 3.118 1.00 47.97 89 ALA A O 1
ATOM 670 N N . GLN A 1 90 ? 5.001 -3.937 2.709 1.00 47.66 90 GLN A N 1
ATOM 671 C CA . GLN A 1 90 ? 6.268 -4.017 1.991 1.00 47.66 90 GLN A CA 1
ATOM 672 C C . GLN A 1 90 ? 6.209 -3.186 0.698 1.00 47.66 90 GLN A C 1
ATOM 674 O O . GLN A 1 90 ? 5.363 -3.428 -0.157 1.00 47.66 90 GLN A O 1
ATOM 679 N N . GLY A 1 91 ? 7.121 -2.220 0.553 1.00 50.41 91 GLY A N 1
ATOM 680 C CA . GLY A 1 91 ? 7.204 -1.329 -0.614 1.00 50.41 91 GLY A CA 1
ATOM 681 C C . GLY A 1 91 ? 6.854 0.132 -0.330 1.00 50.41 91 GLY A C 1
ATOM 682 O O . GLY A 1 91 ? 7.113 0.988 -1.174 1.00 50.41 91 GLY A O 1
ATOM 683 N N . ASP A 1 92 ? 6.349 0.450 0.863 1.00 63.09 92 ASP A N 1
ATOM 684 C CA . ASP A 1 92 ? 6.123 1.836 1.262 1.00 63.09 92 ASP A CA 1
ATOM 685 C C . ASP A 1 92 ? 7.418 2.485 1.776 1.00 63.09 92 ASP A C 1
ATOM 687 O O . ASP A 1 92 ? 7.689 2.596 2.977 1.00 63.09 92 ASP A O 1
ATOM 691 N N . VAL A 1 93 ? 8.249 2.911 0.822 1.00 58.44 93 VAL A N 1
ATOM 692 C CA . VAL A 1 93 ? 9.486 3.665 1.077 1.00 58.44 93 VAL A CA 1
ATOM 693 C C . VAL A 1 93 ? 9.193 4.946 1.874 1.00 58.44 93 VAL A C 1
ATOM 695 O O . VAL A 1 93 ? 10.036 5.388 2.654 1.00 58.44 93 VAL A O 1
ATOM 698 N N . GLY A 1 94 ? 7.987 5.511 1.735 1.00 59.75 94 GLY A N 1
ATOM 699 C CA . GLY A 1 94 ? 7.531 6.674 2.491 1.00 59.75 94 GLY A CA 1
ATOM 700 C C . GLY A 1 94 ? 7.389 6.359 3.976 1.00 59.75 94 GLY A C 1
ATOM 701 O O . GLY A 1 94 ? 7.993 7.033 4.812 1.00 59.75 94 GLY A O 1
ATOM 702 N N . THR A 1 95 ? 6.675 5.288 4.315 1.00 60.81 95 THR A N 1
ATOM 703 C CA . THR A 1 95 ? 6.508 4.866 5.714 1.00 60.81 95 THR A CA 1
ATOM 704 C C . THR A 1 95 ? 7.835 4.437 6.344 1.00 60.81 95 THR A C 1
ATOM 706 O O . THR A 1 95 ? 8.113 4.786 7.493 1.00 60.81 95 THR A O 1
ATOM 709 N N . ALA A 1 96 ? 8.719 3.774 5.591 1.00 59.69 96 ALA A N 1
ATOM 710 C CA . ALA A 1 96 ? 10.062 3.431 6.067 1.00 59.69 96 ALA A CA 1
ATOM 711 C C . ALA A 1 96 ? 10.927 4.674 6.351 1.00 59.69 96 ALA A C 1
ATOM 713 O O . ALA A 1 96 ? 11.653 4.711 7.350 1.00 59.69 96 ALA A O 1
ATOM 714 N N . ALA A 1 97 ? 10.832 5.714 5.518 1.00 58.12 97 ALA A N 1
ATOM 715 C CA . ALA A 1 97 ? 11.541 6.973 5.731 1.00 58.12 97 ALA A CA 1
ATOM 716 C C . ALA A 1 97 ? 11.013 7.724 6.964 1.00 58.12 97 ALA A C 1
ATOM 718 O O . ALA A 1 97 ? 11.807 8.203 7.776 1.00 58.12 97 ALA A O 1
ATOM 719 N N . VAL A 1 98 ? 9.689 7.766 7.154 1.00 62.16 98 VAL A N 1
ATOM 720 C CA . VAL A 1 98 ? 9.053 8.381 8.332 1.00 62.16 98 VAL A CA 1
ATOM 721 C C . VAL A 1 98 ? 9.441 7.645 9.613 1.00 62.16 98 VAL A C 1
ATOM 723 O O . VAL A 1 98 ? 9.836 8.283 10.590 1.00 62.16 98 VAL A O 1
ATOM 726 N N . PHE A 1 99 ? 9.405 6.311 9.607 1.00 72.88 99 PHE A N 1
ATOM 727 C CA . PHE A 1 99 ? 9.821 5.507 10.755 1.00 72.88 99 PHE A CA 1
ATOM 728 C C . PHE A 1 99 ? 11.304 5.715 11.089 1.00 72.88 99 PHE A C 1
ATOM 730 O O . PHE A 1 99 ? 11.666 5.928 12.244 1.00 72.88 99 PHE A O 1
ATOM 737 N N . THR A 1 100 ? 12.165 5.736 10.070 1.00 66.12 100 THR A N 1
ATOM 738 C CA . THR A 1 100 ? 13.601 6.003 10.236 1.00 66.12 100 THR A CA 1
ATOM 739 C C . THR A 1 100 ? 13.845 7.385 10.847 1.00 66.12 100 THR A C 1
ATOM 741 O O . THR A 1 100 ? 14.610 7.514 11.804 1.00 66.12 100 THR A O 1
ATOM 744 N N . ALA A 1 101 ? 13.153 8.417 10.358 1.00 58.16 101 ALA A N 1
ATOM 745 C CA . ALA A 1 101 ? 13.237 9.768 10.910 1.00 58.16 101 ALA A CA 1
ATOM 746 C C . ALA A 1 101 ? 12.757 9.833 12.372 1.00 58.16 101 ALA A C 1
ATOM 748 O O . ALA A 1 101 ? 13.393 10.491 13.201 1.00 58.16 101 ALA A O 1
ATOM 749 N N . ALA A 1 102 ? 11.680 9.117 12.708 1.00 67.75 102 ALA A N 1
ATOM 750 C CA . ALA A 1 102 ? 11.170 9.018 14.074 1.00 67.75 102 ALA A CA 1
ATOM 751 C C . ALA A 1 102 ? 12.181 8.342 15.017 1.00 67.75 102 ALA A C 1
ATOM 753 O O . ALA A 1 102 ? 12.434 8.845 16.113 1.00 67.75 102 ALA A O 1
ATOM 754 N N . MET A 1 103 ? 12.826 7.259 14.576 1.00 80.00 103 MET A N 1
ATOM 755 C CA . MET A 1 103 ? 13.838 6.550 15.367 1.00 80.00 103 MET A CA 1
ATOM 756 C C . MET A 1 103 ? 15.100 7.388 15.601 1.00 80.00 103 MET A C 1
ATOM 758 O O . MET A 1 103 ? 15.612 7.416 16.721 1.00 80.00 103 MET A O 1
ATOM 762 N N . TYR A 1 104 ? 15.574 8.131 14.594 1.00 66.12 104 TYR A N 1
ATOM 763 C CA . TYR A 1 104 ? 16.692 9.066 14.776 1.00 66.12 104 TYR A CA 1
ATOM 764 C C . TYR A 1 104 ? 16.358 10.177 15.779 1.00 66.12 104 TYR A C 1
ATOM 766 O O . TYR A 1 104 ? 17.196 10.519 16.615 1.00 66.12 104 TYR A O 1
ATOM 774 N N . ARG A 1 105 ? 15.131 10.709 15.742 1.00 64.88 105 ARG A N 1
ATOM 775 C CA . ARG A 1 105 ? 14.649 11.701 16.717 1.00 64.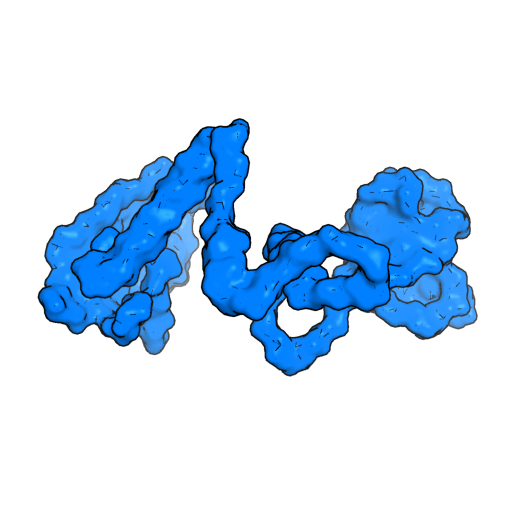88 105 ARG A CA 1
ATOM 776 C C . ARG A 1 105 ? 14.611 11.140 18.136 1.00 64.88 105 ARG A C 1
ATOM 778 O O . ARG A 1 105 ? 15.132 11.777 19.046 1.00 64.88 105 ARG A O 1
ATOM 785 N N . LEU A 1 106 ? 14.067 9.939 18.316 1.00 72.81 106 LEU A N 1
ATOM 786 C CA . LEU A 1 106 ? 14.054 9.253 19.611 1.00 72.81 106 LEU A CA 1
ATOM 787 C C . LEU A 1 106 ? 15.468 9.027 20.148 1.00 72.81 106 LEU A C 1
ATOM 789 O O . LEU A 1 106 ? 15.735 9.290 21.317 1.00 72.81 106 LEU A O 1
ATOM 793 N N . GLN A 1 107 ? 16.402 8.606 19.295 1.00 74.00 107 GLN A N 1
ATOM 794 C CA . GLN A 1 107 ? 17.791 8.409 19.700 1.00 74.00 107 GLN A CA 1
ATOM 795 C C . GLN A 1 107 ? 18.470 9.721 20.118 1.00 74.00 107 GLN A C 1
ATOM 797 O O . GLN A 1 107 ? 19.254 9.723 21.066 1.00 74.00 107 GLN A O 1
ATOM 802 N N . GLN A 1 108 ? 18.177 10.836 19.443 1.00 64.62 108 GLN A N 1
ATOM 803 C CA . GLN A 1 108 ? 18.673 12.156 19.845 1.00 64.62 108 GLN A CA 1
ATOM 804 C C . GLN A 1 108 ? 18.088 12.596 21.187 1.00 64.62 108 GLN A C 1
ATOM 806 O O . GLN A 1 108 ? 18.843 13.059 22.037 1.00 64.62 108 GLN A O 1
ATOM 811 N N . MET A 1 109 ? 16.789 12.375 21.411 1.00 69.81 109 MET A N 1
ATOM 812 C CA . MET A 1 109 ? 16.152 12.638 22.705 1.00 69.81 109 MET A CA 1
ATOM 813 C C . MET A 1 109 ? 16.794 11.801 23.816 1.00 69.81 109 MET A C 1
ATOM 815 O O . MET A 1 109 ? 17.188 12.338 24.845 1.00 69.81 109 MET A O 1
ATOM 819 N N . ILE A 1 110 ? 17.004 10.502 23.594 1.00 76.12 110 ILE A N 1
ATOM 820 C CA . ILE A 1 110 ? 17.662 9.628 24.576 1.00 76.12 110 ILE A CA 1
ATOM 821 C C . ILE A 1 110 ? 19.099 10.091 24.844 1.00 76.12 110 ILE A C 1
ATOM 823 O O . ILE A 1 110 ? 19.508 10.168 25.999 1.00 76.12 110 ILE A O 1
ATOM 827 N N . ARG A 1 111 ? 19.862 10.474 23.811 1.00 69.88 111 ARG A N 1
ATOM 828 C CA . ARG A 1 111 ? 21.212 11.032 24.000 1.00 69.88 111 ARG A CA 1
ATOM 829 C C . ARG A 1 111 ? 21.206 12.350 24.762 1.00 69.88 111 ARG A C 1
ATOM 831 O O . ARG A 1 111 ? 22.109 12.555 25.555 1.00 69.88 111 ARG A O 1
ATOM 838 N N . SER A 1 112 ? 20.213 13.217 24.569 1.00 64.19 112 SER A N 1
ATOM 839 C CA . SER A 1 112 ? 20.093 14.437 25.380 1.00 64.19 112 SER A CA 1
ATOM 840 C C . SER A 1 112 ? 19.740 14.155 26.842 1.00 64.19 112 SER A C 1
ATOM 842 O O . SER A 1 112 ? 20.022 14.980 27.702 1.00 64.19 112 SER A O 1
ATOM 844 N N . LEU A 1 113 ? 19.167 12.981 27.128 1.00 60.81 113 LEU A N 1
ATOM 845 C CA . LEU A 1 113 ? 18.826 12.533 28.480 1.00 60.81 113 LEU A CA 1
ATOM 846 C C . LEU A 1 113 ? 19.918 11.709 29.149 1.00 60.81 113 LEU A C 1
ATOM 848 O O . LEU A 1 113 ? 19.846 11.480 30.351 1.00 60.81 113 LEU A O 1
ATOM 852 N N . THR A 1 114 ? 20.913 11.250 28.392 1.00 65.81 114 THR A N 1
ATOM 853 C CA . THR A 1 114 ? 22.058 10.538 28.950 1.00 65.81 114 THR A CA 1
ATOM 854 C C . THR A 1 114 ? 23.206 11.542 29.009 1.00 65.81 114 THR A C 1
ATOM 856 O O . THR A 1 114 ? 23.775 11.842 27.958 1.00 65.81 114 THR A O 1
ATOM 859 N N . PRO A 1 115 ? 23.543 12.115 30.180 1.00 57.41 115 PRO A N 1
ATOM 860 C CA . PRO A 1 115 ? 24.681 13.014 30.292 1.00 57.41 115 PRO A CA 1
ATOM 861 C C . PRO A 1 115 ? 25.911 12.240 29.830 1.00 57.41 115 PRO A C 1
ATOM 863 O O . PRO A 1 115 ? 26.280 11.232 30.431 1.00 57.41 11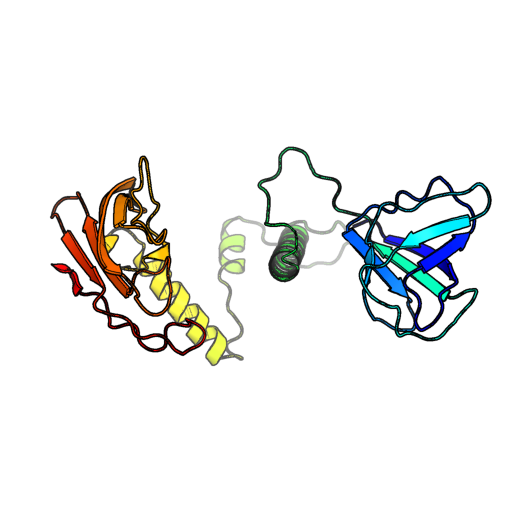5 PRO A O 1
ATOM 866 N N . GLY A 1 116 ? 26.497 12.655 28.710 1.00 55.44 116 GLY A N 1
ATOM 867 C CA . GLY A 1 116 ? 27.731 12.054 28.244 1.00 55.44 116 GLY A CA 1
ATOM 868 C C . GLY A 1 116 ? 28.795 12.209 29.325 1.00 55.44 116 GLY A C 1
ATOM 869 O O . GLY A 1 116 ? 29.022 13.309 29.820 1.00 55.44 116 GLY A O 1
ATOM 870 N N . GLU A 1 117 ? 29.494 11.118 29.624 1.00 54.03 117 GLU A N 1
ATOM 871 C CA . GLU A 1 117 ? 30.699 11.052 30.465 1.00 54.03 117 GLU A CA 1
ATOM 872 C C . GLU A 1 117 ? 31.885 11.888 29.914 1.00 54.03 117 GLU A C 1
ATOM 874 O O . GLU A 1 117 ? 33.012 11.790 30.393 1.00 54.03 117 GLU A O 1
ATOM 879 N N . GLY A 1 118 ? 31.659 12.735 28.904 1.00 52.50 118 GLY A N 1
ATOM 880 C CA . GLY A 1 118 ? 32.634 13.677 28.367 1.00 52.50 118 GLY A CA 1
ATOM 881 C C . GLY A 1 118 ? 32.497 15.031 29.051 1.00 52.50 118 GLY A C 1
ATOM 882 O O . GLY A 1 118 ? 31.597 15.800 28.726 1.00 52.50 118 GLY A O 1
ATOM 883 N N . GLY A 1 119 ? 33.392 15.302 30.002 1.00 52.22 119 GLY A N 1
ATOM 884 C CA . GLY A 1 119 ? 33.403 16.502 30.837 1.00 52.22 119 GLY A CA 1
ATOM 885 C C . GLY A 1 119 ? 33.195 17.808 30.066 1.00 52.22 119 GLY A C 1
ATOM 886 O O . GLY A 1 119 ? 33.974 18.160 29.184 1.00 52.22 119 GLY A O 1
ATOM 887 N N . GLY A 1 120 ? 32.148 18.545 30.439 1.00 53.69 120 GLY A N 1
ATOM 888 C CA . GLY A 1 120 ? 31.856 19.839 29.832 1.00 53.69 120 GLY A CA 1
ATOM 889 C C . GLY A 1 120 ? 30.519 20.448 30.244 1.00 53.69 120 GLY A C 1
ATOM 890 O O . GLY A 1 120 ? 29.702 20.721 29.380 1.00 53.69 120 GLY A O 1
ATOM 891 N N . GLY A 1 121 ? 30.293 20.638 31.550 1.00 53.09 121 GLY A N 1
ATOM 892 C CA . GLY A 1 121 ? 29.518 21.749 32.138 1.00 53.09 121 GLY A CA 1
ATOM 893 C C . GLY A 1 121 ? 28.188 22.210 31.513 1.00 53.09 121 GLY A C 1
ATOM 894 O O . GLY A 1 121 ? 27.889 23.397 31.608 1.00 53.09 121 GLY A O 1
ATOM 895 N N . GLY A 1 122 ? 27.393 21.339 30.891 1.00 53.62 122 GLY A N 1
ATOM 896 C CA . GLY A 1 122 ? 26.049 21.667 30.404 1.00 53.62 122 GLY A CA 1
ATOM 897 C C . GLY A 1 122 ? 24.988 21.094 31.336 1.00 53.62 122 GLY A C 1
ATOM 898 O O . GLY A 1 122 ? 24.914 19.878 31.483 1.00 53.62 122 GLY A O 1
ATOM 899 N N . GLY A 1 123 ? 24.201 21.956 31.986 1.00 57.66 123 GLY A N 1
ATOM 900 C CA . GLY A 1 123 ? 23.150 21.572 32.932 1.00 57.66 123 GLY A CA 1
ATOM 901 C C . GLY A 1 123 ? 22.107 20.654 32.296 1.00 57.66 123 GLY A C 1
ATOM 902 O O . GLY A 1 123 ? 21.221 21.114 31.583 1.00 57.66 123 GLY A O 1
ATOM 903 N N . GLY A 1 124 ? 22.235 19.352 32.541 1.00 52.25 124 GLY A N 1
ATOM 904 C CA . GLY A 1 124 ? 21.195 18.380 32.239 1.00 52.25 124 GLY A CA 1
ATOM 905 C C . GLY A 1 124 ? 20.067 18.493 33.259 1.00 52.25 124 GLY A C 1
ATOM 906 O O . GLY A 1 124 ? 20.329 18.675 34.448 1.00 52.25 124 GLY A O 1
ATOM 907 N N . ALA A 1 125 ? 18.829 18.376 32.780 1.00 56.94 125 ALA A N 1
ATOM 908 C CA . ALA A 1 125 ? 17.637 18.281 33.612 1.00 56.94 125 ALA A CA 1
ATOM 909 C C . ALA A 1 125 ? 17.838 17.213 34.703 1.00 56.94 125 ALA A C 1
ATOM 911 O O . ALA A 1 125 ? 18.071 16.038 34.423 1.00 56.94 125 ALA A O 1
ATOM 912 N N . SER A 1 126 ? 17.774 17.648 35.954 1.00 59.12 126 SER A N 1
ATOM 913 C CA . SER A 1 126 ? 17.970 16.850 37.164 1.00 59.12 126 SER A CA 1
ATOM 914 C C . SER A 1 126 ? 16.677 16.199 37.661 1.00 59.12 126 SER A C 1
ATOM 916 O O . SER A 1 126 ? 16.701 15.392 38.592 1.00 59.12 126 SER A O 1
ATOM 918 N N . SER A 1 127 ? 15.538 16.532 37.047 1.00 62.75 127 SER A N 1
ATOM 919 C CA . SER A 1 127 ? 14.229 16.047 37.471 1.00 62.75 127 SER A CA 1
ATOM 920 C C . SER A 1 127 ? 13.261 15.799 36.311 1.00 62.75 127 SER A C 1
ATOM 922 O O . SER A 1 127 ? 13.340 16.402 35.242 1.00 62.75 127 SER A O 1
ATOM 924 N N . PHE A 1 128 ? 12.280 14.926 36.554 1.00 54.91 128 PHE A N 1
ATOM 925 C CA . PHE A 1 128 ? 11.191 14.630 35.616 1.00 54.91 128 PHE A CA 1
ATOM 926 C C . PHE A 1 128 ? 10.331 15.871 35.286 1.00 54.91 128 PHE A C 1
ATOM 928 O O . PHE A 1 128 ? 9.724 15.933 34.223 1.00 54.91 128 PHE A O 1
ATOM 935 N N . ALA A 1 129 ? 10.318 16.878 36.170 1.00 59.94 129 ALA A N 1
ATOM 936 C CA . ALA A 1 129 ? 9.613 18.144 35.967 1.00 59.94 129 ALA A CA 1
ATOM 937 C C . ALA A 1 129 ? 10.301 19.054 34.926 1.00 59.94 129 ALA A C 1
ATOM 939 O O . ALA A 1 129 ? 9.629 19.739 34.158 1.00 59.94 129 ALA A O 1
ATOM 940 N N . GLU A 1 130 ? 11.630 19.014 34.836 1.00 57.41 130 GLU A N 1
ATOM 941 C CA . GLU A 1 130 ? 12.395 19.734 33.802 1.00 57.41 130 GLU A CA 1
ATOM 942 C C . GLU A 1 130 ? 12.282 19.041 32.428 1.00 57.41 130 GLU A C 1
ATOM 944 O O . GLU A 1 130 ? 12.376 19.672 31.379 1.00 57.41 130 GLU A O 1
ATOM 949 N N . LEU A 1 131 ? 11.992 17.738 32.426 1.00 56.19 131 LEU A N 1
ATOM 950 C CA . LEU A 1 131 ? 11.677 16.950 31.233 1.00 56.19 131 LEU A CA 1
ATOM 951 C C . LEU A 1 131 ? 10.334 17.349 30.600 1.00 56.19 131 LEU A C 1
ATOM 953 O O . LEU A 1 131 ? 10.219 17.375 29.375 1.00 56.19 131 LEU A O 1
ATOM 957 N N . THR A 1 132 ? 9.331 17.688 31.416 1.00 58.12 132 THR A N 1
ATOM 958 C CA . THR A 1 132 ? 8.062 18.249 30.925 1.00 58.12 132 THR A CA 1
ATOM 959 C C . THR A 1 132 ? 8.244 19.615 30.270 1.00 58.12 132 THR A C 1
ATOM 961 O O . THR A 1 132 ? 7.579 19.871 29.272 1.00 58.12 132 THR A O 1
ATOM 964 N N . ASP A 1 133 ? 9.183 20.431 30.757 1.00 51.62 133 ASP A N 1
ATOM 965 C CA . ASP A 1 133 ? 9.485 21.757 30.198 1.00 51.62 133 ASP A CA 1
ATOM 966 C C . ASP A 1 133 ? 10.243 21.663 28.853 1.00 51.62 133 ASP A C 1
ATOM 968 O O . ASP A 1 133 ? 10.026 22.453 27.935 1.00 51.62 133 ASP A O 1
ATOM 972 N N . LEU A 1 134 ? 11.057 20.612 28.673 1.00 53.56 134 LEU A N 1
ATOM 973 C CA . LEU A 1 134 ? 11.697 20.278 27.389 1.00 53.56 134 LEU A CA 1
ATOM 974 C C . LEU A 1 134 ? 10.729 19.653 26.362 1.00 53.56 134 LEU A C 1
ATOM 976 O O . LEU A 1 134 ? 10.984 19.694 25.157 1.00 53.56 134 LEU A O 1
ATOM 980 N N . LEU A 1 135 ? 9.646 19.027 26.836 1.00 55.69 135 LEU A N 1
ATOM 981 C CA . LEU A 1 135 ? 8.588 18.424 26.013 1.00 55.69 135 LEU A CA 1
ATOM 982 C C . LEU A 1 135 ? 7.483 19.420 25.640 1.00 55.69 135 LEU A C 1
ATOM 984 O O . LEU A 1 135 ? 6.754 19.172 24.674 1.00 55.69 135 LEU A O 1
ATOM 988 N N . THR A 1 136 ? 7.381 20.559 26.332 1.00 53.41 136 THR A N 1
ATOM 989 C CA . THR A 1 136 ? 6.700 21.755 25.824 1.00 53.41 136 THR A CA 1
ATOM 990 C C . THR A 1 136 ? 7.499 22.315 24.657 1.00 53.41 136 THR A C 1
ATOM 992 O O . THR A 1 136 ? 8.352 23.186 24.767 1.00 53.41 136 THR A O 1
ATOM 995 N N . PHE A 1 137 ? 7.235 21.720 23.503 1.00 53.00 137 PHE A N 1
ATOM 996 C CA . PHE A 1 137 ? 7.797 22.069 22.218 1.00 53.00 137 PHE A CA 1
ATOM 997 C C . PHE A 1 137 ? 7.387 23.507 21.862 1.00 53.00 137 PHE A C 1
ATOM 999 O O . PHE A 1 137 ? 6.315 23.725 21.297 1.00 53.00 137 PHE A O 1
ATOM 1006 N N . ASP A 1 138 ? 8.252 24.484 22.128 1.00 54.25 138 ASP A N 1
ATOM 1007 C CA . ASP A 1 138 ? 8.145 25.807 21.513 1.00 54.25 138 ASP A CA 1
ATOM 1008 C C . ASP A 1 138 ? 8.615 25.666 20.053 1.00 54.25 138 ASP A C 1
ATOM 1010 O O . ASP A 1 138 ? 9.801 25.767 19.722 1.00 54.25 138 ASP A O 1
ATOM 1014 N N . LEU A 1 139 ? 7.697 25.248 19.169 1.00 50.19 139 LEU A N 1
ATOM 1015 C CA . LEU A 1 139 ? 7.968 25.133 17.734 1.00 50.19 139 LEU A CA 1
ATOM 1016 C C . LEU A 1 139 ? 8.370 26.534 17.285 1.00 50.19 139 LEU A C 1
ATOM 1018 O O . LEU A 1 139 ? 7.554 27.440 17.456 1.00 50.19 139 LEU A O 1
ATOM 1022 N N . PRO A 1 140 ? 9.564 26.754 16.698 1.00 52.00 140 PRO A N 1
ATOM 1023 C CA . PRO A 1 140 ? 9.894 28.072 16.193 1.00 52.00 140 PRO A CA 1
ATOM 1024 C C . PRO A 1 140 ? 8.786 28.480 15.221 1.00 52.00 140 PRO A C 1
ATOM 1026 O O . PRO A 1 140 ? 8.580 27.856 14.178 1.00 52.00 140 PRO A O 1
ATOM 1029 N N . LEU A 1 141 ? 8.057 29.531 15.597 1.00 52.19 141 LEU A N 1
ATOM 1030 C CA . LEU A 1 141 ? 6.927 30.140 14.889 1.00 52.19 141 LEU A CA 1
ATOM 1031 C C . LEU A 1 141 ? 7.297 30.669 13.487 1.00 52.19 141 LEU A C 1
ATOM 1033 O O . LEU A 1 141 ? 6.513 31.367 12.850 1.00 52.19 141 LEU A O 1
ATOM 1037 N N . THR A 1 142 ? 8.483 30.345 12.969 1.00 56.34 142 THR A N 1
ATOM 1038 C CA . THR A 1 142 ? 9.002 30.817 11.683 1.00 56.34 142 THR A CA 1
ATOM 1039 C C . THR A 1 142 ? 8.325 30.165 10.481 1.00 56.34 142 THR A C 1
ATOM 1041 O O . THR A 1 142 ? 8.503 30.641 9.364 1.00 56.34 142 THR A O 1
ATOM 1044 N N . ASN A 1 143 ? 7.501 29.130 10.684 1.00 58.88 143 ASN A N 1
ATOM 1045 C CA . ASN A 1 143 ? 6.689 28.538 9.624 1.00 58.88 143 ASN A CA 1
ATOM 1046 C C . ASN A 1 143 ? 5.201 28.536 10.005 1.00 58.88 143 ASN A C 1
ATOM 1048 O O . ASN A 1 143 ? 4.586 27.492 10.226 1.00 58.88 143 ASN A O 1
ATOM 1052 N N . ALA A 1 144 ? 4.628 29.742 10.081 1.00 65.06 144 ALA A N 1
ATOM 1053 C CA . ALA A 1 144 ? 3.211 29.998 10.347 1.00 65.06 144 ALA A CA 1
ATOM 1054 C C . ALA A 1 144 ? 2.226 29.044 9.628 1.00 65.06 144 ALA A C 1
ATOM 1056 O O . ALA A 1 144 ? 1.301 28.574 10.290 1.00 65.06 144 ALA A O 1
ATOM 1057 N N . PRO A 1 145 ? 2.399 28.677 8.337 1.00 70.75 145 PRO A N 1
ATOM 1058 C CA . PRO A 1 145 ? 1.477 27.741 7.690 1.00 70.75 145 PRO A CA 1
ATOM 1059 C C . PRO A 1 145 ? 1.574 26.311 8.239 1.00 70.75 145 PRO A C 1
ATOM 1061 O O . PRO A 1 145 ? 0.552 25.635 8.346 1.00 70.75 145 PRO A O 1
ATOM 1064 N N . LEU A 1 146 ? 2.764 25.847 8.638 1.00 68.56 146 LEU A N 1
ATOM 1065 C CA . LEU A 1 146 ? 2.924 24.522 9.243 1.00 68.56 146 LEU A CA 1
ATOM 1066 C C . LEU A 1 146 ? 2.399 24.503 10.682 1.00 68.56 146 LEU A C 1
ATOM 1068 O O . LEU A 1 146 ? 1.727 23.551 11.068 1.00 68.56 146 LEU A O 1
ATOM 1072 N N . ALA A 1 147 ? 2.649 25.567 11.449 1.00 64.00 147 ALA A N 1
ATOM 1073 C CA . ALA A 1 147 ? 2.108 25.724 12.797 1.00 64.00 147 ALA A CA 1
ATOM 1074 C C . ALA A 1 147 ? 0.572 25.794 12.784 1.00 64.00 147 ALA A C 1
ATOM 1076 O O . ALA A 1 147 ? -0.074 25.109 13.571 1.00 64.00 147 ALA A O 1
ATOM 1077 N N . ALA A 1 148 ? -0.027 26.532 11.844 1.00 69.81 148 ALA A N 1
ATOM 1078 C CA . ALA A 1 148 ? -1.478 26.594 11.674 1.00 69.81 148 ALA A CA 1
ATOM 1079 C C . ALA A 1 148 ? -2.071 25.252 11.214 1.00 69.81 148 ALA A C 1
ATOM 1081 O O . ALA A 1 148 ? -3.103 24.825 11.729 1.00 69.81 148 ALA A O 1
ATOM 1082 N N . ALA A 1 149 ? -1.406 24.550 10.289 1.00 71.50 149 ALA A N 1
ATOM 1083 C CA . ALA A 1 149 ? -1.833 23.222 9.855 1.00 71.50 149 ALA A CA 1
ATOM 1084 C C . ALA A 1 149 ? -1.756 22.197 10.996 1.00 71.50 149 ALA A C 1
ATOM 1086 O O . ALA A 1 149 ? -2.672 21.391 11.167 1.00 71.50 149 ALA A O 1
ATOM 1087 N N . LEU A 1 150 ? -0.692 22.240 11.800 1.00 69.06 150 LEU A N 1
ATOM 1088 C CA . LEU A 1 150 ? -0.516 21.337 12.931 1.00 69.06 150 LEU A CA 1
ATOM 1089 C C . LEU A 1 150 ? -1.483 21.670 14.069 1.00 69.06 150 LEU A C 1
ATOM 1091 O O . LEU A 1 150 ? -2.114 20.757 14.582 1.00 69.06 150 LEU A O 1
ATOM 1095 N N . ALA A 1 151 ? -1.686 22.947 14.400 1.00 69.19 151 ALA A N 1
ATOM 1096 C CA . ALA A 1 151 ? -2.686 23.384 15.375 1.00 69.19 151 ALA A CA 1
ATOM 1097 C C . ALA A 1 151 ? -4.112 23.019 14.934 1.00 69.19 151 ALA A C 1
ATOM 1099 O O . ALA A 1 151 ? -4.905 22.557 15.749 1.00 69.19 151 ALA A O 1
ATOM 1100 N N . GLY A 1 152 ? -4.426 23.130 13.638 1.00 64.88 152 GLY A N 1
ATOM 1101 C CA . GLY A 1 152 ? -5.696 22.664 13.078 1.00 64.88 152 GLY A CA 1
ATOM 1102 C C . GLY A 1 152 ? -5.887 21.152 13.236 1.00 64.88 152 GLY A C 1
ATOM 1103 O O . GLY A 1 152 ? -6.953 20.704 13.658 1.00 64.88 152 GLY A O 1
ATOM 1104 N N . LYS A 1 153 ? -4.841 20.357 12.977 1.00 62.34 153 LYS A N 1
ATOM 1105 C CA . LYS A 1 153 ? -4.883 18.896 13.167 1.00 62.34 153 LYS A CA 1
ATOM 1106 C C . LYS A 1 153 ? -4.886 18.478 14.639 1.00 62.34 153 LYS A C 1
ATOM 1108 O O . LYS A 1 153 ? -5.566 17.521 14.990 1.00 62.34 153 LYS A O 1
ATOM 1113 N N . MET A 1 154 ? -4.169 19.191 15.504 1.00 55.19 154 MET A N 1
ATOM 1114 C CA . MET A 1 154 ? -4.141 18.934 16.944 1.00 55.19 154 MET A CA 1
ATOM 1115 C C . MET A 1 154 ? -5.452 19.335 17.614 1.00 55.19 154 MET A C 1
ATOM 1117 O O . MET A 1 154 ? -5.911 18.581 18.457 1.00 55.19 154 MET A O 1
ATOM 1121 N N . ASN A 1 155 ? -6.112 20.423 17.204 1.00 54.69 155 ASN A N 1
ATOM 1122 C CA . ASN A 1 155 ? -7.466 20.733 17.676 1.00 54.69 155 ASN A CA 1
ATOM 1123 C C . ASN A 1 155 ? -8.479 19.678 17.221 1.00 54.69 155 ASN A C 1
ATOM 1125 O O . ASN A 1 155 ? -9.309 19.266 18.025 1.00 54.69 155 ASN A O 1
ATOM 1129 N N . ALA A 1 156 ? -8.375 19.172 15.987 1.00 50.72 156 ALA A N 1
ATOM 1130 C CA . ALA A 1 156 ? -9.211 18.058 15.532 1.00 50.72 156 ALA A CA 1
ATOM 1131 C C . ALA A 1 156 ? -9.002 16.781 16.376 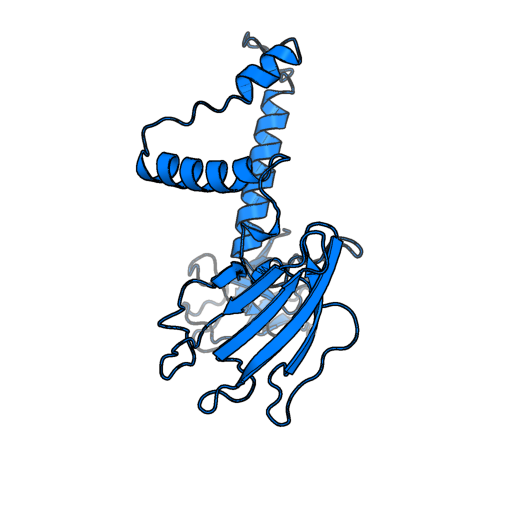1.00 50.72 156 ALA A C 1
ATOM 1133 O O . ALA A 1 156 ? -9.960 16.058 16.633 1.00 50.72 156 ALA A O 1
ATOM 1134 N N . ASN A 1 157 ? -7.778 16.540 16.865 1.00 45.59 157 ASN A N 1
ATOM 1135 C CA . ASN A 1 157 ? -7.466 15.429 17.770 1.00 45.59 157 ASN A CA 1
ATOM 1136 C C . ASN A 1 157 ? -7.803 15.714 19.248 1.00 45.59 157 ASN A C 1
ATOM 1138 O O . ASN A 1 157 ? -8.175 14.801 19.969 1.00 45.59 157 ASN A O 1
ATOM 1142 N N . ALA A 1 158 ? -7.700 16.953 19.733 1.00 42.25 158 ALA A N 1
ATOM 1143 C CA . ALA A 1 158 ? -8.012 17.323 21.119 1.00 42.25 158 ALA A CA 1
ATOM 1144 C C . ALA A 1 158 ? -9.529 17.344 21.390 1.00 42.25 158 ALA A C 1
ATOM 1146 O O . ALA A 1 158 ? -9.965 17.138 22.525 1.00 42.25 158 ALA A O 1
ATOM 1147 N N . GLN A 1 159 ? -10.348 17.483 20.341 1.00 42.03 159 GLN A N 1
ATOM 1148 C CA . GLN A 1 159 ? -11.791 17.233 20.411 1.00 42.03 159 GLN A CA 1
ATOM 1149 C C . GLN A 1 159 ? -12.155 15.748 20.608 1.00 42.03 159 GLN A C 1
ATOM 1151 O O . GLN A 1 159 ? -13.328 15.447 20.824 1.00 42.03 159 GLN A O 1
ATOM 1156 N N . LEU A 1 160 ? -11.174 14.832 20.609 1.00 44.88 160 LEU A N 1
ATOM 1157 C CA . LEU A 1 160 ? -11.340 13.435 21.036 1.00 44.88 160 LEU A CA 1
ATOM 1158 C C . LEU A 1 160 ? -11.329 13.266 22.569 1.00 44.88 160 LEU A C 1
ATOM 1160 O O . LEU A 1 160 ? -11.474 12.144 23.050 1.00 44.88 160 LEU A O 1
ATOM 1164 N N . SER A 1 161 ? -11.153 14.342 23.349 1.00 41.31 161 SER A N 1
ATOM 1165 C CA . SER A 1 161 ? -11.236 14.271 24.812 1.00 41.31 161 SER A CA 1
ATOM 1166 C C . SER A 1 161 ? -12.700 14.244 25.290 1.00 41.31 161 SER A C 1
ATOM 1168 O O . SER A 1 161 ? -13.446 15.207 25.147 1.00 41.31 161 SER A O 1
ATOM 1170 N N . GLU A 1 162 ? -13.114 13.071 25.779 1.00 40.75 162 GLU A N 1
ATOM 1171 C CA . GLU A 1 162 ? -14.193 12.751 26.742 1.00 40.75 162 GLU A CA 1
ATOM 1172 C C . GLU A 1 162 ? -15.596 13.401 26.664 1.00 40.75 162 GLU A C 1
ATOM 1174 O O . GLU A 1 162 ? -16.421 13.148 27.539 1.00 40.75 162 GLU A O 1
ATOM 1179 N N . GLY A 1 163 ? -15.955 14.146 25.618 1.00 43.59 163 GLY A N 1
ATOM 1180 C CA . GLY A 1 163 ? -17.287 14.774 25.548 1.00 43.59 163 GLY A CA 1
ATOM 1181 C C . GLY A 1 163 ? -17.887 14.962 24.158 1.00 43.59 163 GLY A C 1
ATOM 1182 O O . GLY A 1 163 ? -19.103 15.120 24.037 1.00 43.59 163 GLY A O 1
ATOM 1183 N N . THR A 1 164 ? -17.084 14.910 23.095 1.00 49.00 164 THR A N 1
ATOM 1184 C CA . THR A 1 164 ? -17.600 14.999 21.724 1.00 49.00 164 THR A CA 1
ATOM 1185 C C . THR A 1 164 ? -17.978 13.599 21.278 1.00 49.00 164 THR A C 1
ATOM 1187 O O . THR A 1 164 ? -17.115 12.740 21.113 1.00 49.00 164 THR A O 1
ATOM 1190 N N . ALA A 1 165 ? -19.276 13.333 21.155 1.00 56.53 165 ALA A N 1
ATOM 1191 C CA . ALA A 1 165 ? -19.748 11.989 20.879 1.00 56.53 165 ALA A CA 1
ATOM 1192 C C . ALA A 1 165 ? -19.065 11.437 19.604 1.00 56.53 165 ALA A C 1
ATOM 1194 O O . ALA A 1 165 ? -19.084 12.133 18.591 1.00 56.53 165 ALA A O 1
ATOM 1195 N N . PRO A 1 166 ? -18.459 10.232 19.630 1.00 52.88 166 PRO A N 1
ATOM 1196 C CA . PRO A 1 166 ? -17.590 9.707 18.565 1.00 52.88 166 PRO A CA 1
ATOM 1197 C C . PRO A 1 166 ? -18.205 9.721 17.163 1.00 52.88 166 PRO A C 1
ATOM 1199 O O . PRO A 1 166 ? -17.488 9.766 16.168 1.00 52.88 166 PRO A O 1
ATOM 1202 N N . TRP A 1 167 ? -19.537 9.727 17.081 1.00 54.38 167 TRP A N 1
ATOM 1203 C CA . TRP A 1 167 ? -20.255 9.919 15.831 1.00 54.38 167 TRP A CA 1
ATOM 1204 C C . TRP A 1 167 ? -20.007 11.303 15.209 1.00 54.38 167 TRP A C 1
ATOM 1206 O O . TRP A 1 167 ? -19.968 11.398 14.004 1.00 54.38 167 TRP A O 1
ATOM 1216 N N . LEU A 1 168 ? -19.765 12.396 15.936 1.00 53.19 168 LEU A N 1
ATOM 1217 C CA . LEU A 1 168 ? -19.552 13.714 15.309 1.00 53.19 168 LEU A CA 1
ATOM 1218 C C . LEU A 1 168 ? -18.331 13.780 14.374 1.00 53.19 168 LEU A C 1
ATOM 1220 O O . LEU A 1 168 ? -18.301 14.628 13.483 1.00 53.19 168 LEU A O 1
ATOM 1224 N N . ILE A 1 169 ? -17.353 12.886 14.531 1.00 55.16 169 ILE A N 1
ATOM 1225 C CA . ILE A 1 169 ? -16.171 12.816 13.666 1.00 55.16 169 ILE A CA 1
ATOM 1226 C C . ILE A 1 169 ? -16.417 11.733 12.614 1.00 55.16 169 ILE A C 1
ATOM 1228 O O . ILE A 1 169 ? -15.855 10.639 12.648 1.00 55.16 169 ILE A O 1
ATOM 1232 N N . PHE A 1 170 ? -17.293 12.040 11.658 1.00 55.34 170 PHE A N 1
ATOM 1233 C CA . PHE A 1 170 ? -17.520 11.175 10.506 1.00 55.34 170 PHE A CA 1
ATOM 1234 C C . PHE A 1 170 ? -16.344 11.225 9.536 1.00 55.34 170 PHE A C 1
ATOM 1236 O O . PHE A 1 170 ? -16.354 11.964 8.555 1.00 55.34 170 PHE A O 1
ATOM 1243 N N . ASN A 1 171 ? -15.355 10.369 9.774 1.00 59.16 171 ASN A N 1
ATOM 1244 C CA . ASN A 1 171 ? -14.592 9.772 8.689 1.00 59.16 171 ASN A CA 1
ATOM 1245 C C . ASN A 1 171 ? -15.083 8.336 8.542 1.00 59.16 171 ASN A C 1
ATOM 1247 O O . ASN A 1 171 ? -14.861 7.511 9.426 1.00 59.16 171 ASN A O 1
ATOM 1251 N N . SER A 1 172 ? -15.749 8.023 7.427 1.00 58.19 172 SER A N 1
ATOM 1252 C CA . SER A 1 172 ? -16.144 6.646 7.088 1.00 58.19 172 SER A CA 1
ATOM 1253 C C . SER A 1 172 ? -14.973 5.664 7.130 1.00 58.19 172 SER A C 1
ATOM 1255 O O . SER A 1 172 ? -15.171 4.469 7.316 1.00 58.19 172 SER A O 1
ATOM 1257 N N . ASP A 1 173 ? -13.758 6.192 7.003 1.00 63.81 173 ASP A N 1
ATOM 1258 C CA . ASP A 1 173 ? -12.495 5.465 7.038 1.00 63.81 173 ASP A CA 1
ATOM 1259 C C . ASP A 1 173 ? -12.125 4.969 8.452 1.00 63.81 173 ASP A C 1
ATOM 1261 O O . ASP A 1 173 ? -11.209 4.166 8.598 1.00 63.81 173 ASP A O 1
ATOM 1265 N N . LEU A 1 174 ? -12.832 5.420 9.497 1.00 70.12 174 LEU A N 1
ATOM 1266 C CA . LEU A 1 174 ? -12.608 5.015 10.893 1.00 70.12 174 LEU A CA 1
ATOM 1267 C C . LEU A 1 174 ? -13.528 3.877 11.355 1.00 70.12 174 LEU A C 1
ATOM 1269 O O . LEU A 1 174 ? -13.390 3.389 12.476 1.00 70.12 174 LEU A O 1
ATOM 1273 N N . VAL A 1 175 ? -14.478 3.457 10.520 1.00 84.50 175 VAL A N 1
ATOM 1274 C CA . VAL A 1 175 ? -15.437 2.401 10.854 1.00 84.50 175 VAL A CA 1
ATOM 1275 C C . VAL A 1 175 ? -14.934 1.064 10.307 1.00 84.50 175 VAL A C 1
ATOM 1277 O O . VAL A 1 175 ? -14.632 0.933 9.122 1.00 84.50 175 VAL A O 1
ATOM 1280 N N . THR A 1 176 ? -14.865 0.043 11.163 1.00 91.00 176 THR A N 1
ATOM 1281 C CA . THR A 1 176 ? -14.377 -1.291 10.778 1.00 91.00 176 THR A CA 1
ATOM 1282 C C . THR A 1 176 ? -15.547 -2.204 10.441 1.00 91.00 176 THR A C 1
ATOM 1284 O O . THR A 1 176 ? -16.513 -2.279 11.191 1.00 91.00 176 THR A O 1
ATOM 1287 N N . PHE A 1 177 ? -15.480 -2.936 9.331 1.00 92.88 177 PHE A N 1
ATOM 1288 C CA . PHE A 1 177 ? -16.476 -3.967 9.031 1.00 92.88 177 PHE A CA 1
ATOM 1289 C C . PHE A 1 177 ? -16.197 -5.223 9.846 1.00 92.88 177 PHE A C 1
ATOM 1291 O O . PHE A 1 177 ? -15.061 -5.691 9.903 1.00 92.88 177 PHE A O 1
ATOM 1298 N N . VAL A 1 178 ? -17.240 -5.775 10.457 1.00 94.50 178 VAL A N 1
ATOM 1299 C CA . VAL A 1 178 ? -17.154 -6.964 11.306 1.00 94.50 178 VAL A CA 1
ATOM 1300 C C . VAL A 1 178 ? -18.154 -8.015 10.839 1.00 94.50 178 VAL A C 1
ATOM 1302 O O . VAL A 1 178 ? -19.240 -7.697 10.362 1.00 94.50 178 VAL A O 1
ATOM 1305 N N . GLY A 1 179 ? -17.794 -9.289 10.977 1.00 93.94 179 GLY A N 1
ATOM 1306 C CA . GLY A 1 179 ? -18.652 -10.403 10.574 1.00 93.94 179 GLY A CA 1
ATOM 1307 C C . GLY A 1 179 ? -18.930 -10.466 9.066 1.00 93.94 179 GLY A C 1
ATOM 1308 O O . GLY A 1 179 ? -18.115 -10.059 8.237 1.00 93.94 179 GLY A O 1
ATOM 1309 N N . THR A 1 180 ? -20.085 -11.032 8.709 1.00 94.06 180 THR A N 1
ATOM 1310 C CA . THR A 1 180 ? -20.459 -11.273 7.311 1.00 94.06 180 THR A CA 1
ATOM 1311 C C . THR A 1 180 ? -20.793 -9.968 6.592 1.00 94.06 180 THR A C 1
ATOM 1313 O O . THR A 1 180 ? -21.640 -9.191 7.032 1.00 94.06 180 THR A O 1
ATOM 1316 N N . THR A 1 181 ? -20.150 -9.763 5.446 1.00 96.81 181 THR A N 1
ATOM 1317 C CA . THR A 1 181 ? -20.427 -8.665 4.515 1.00 96.81 181 THR A CA 1
ATOM 1318 C C . THR A 1 181 ? -21.089 -9.236 3.268 1.00 96.81 181 THR A C 1
ATOM 1320 O O . THR A 1 181 ? -20.651 -10.263 2.752 1.00 96.81 181 THR A O 1
ATOM 1323 N N . THR A 1 182 ? -22.139 -8.583 2.781 1.00 97.69 182 THR A N 1
ATOM 1324 C CA . THR A 1 182 ? -22.802 -8.950 1.529 1.00 97.69 182 THR A CA 1
ATOM 1325 C C . THR A 1 182 ? -22.313 -8.067 0.390 1.00 97.69 182 THR A C 1
ATOM 1327 O O . THR A 1 182 ? -21.999 -6.888 0.575 1.00 97.69 182 THR A O 1
ATOM 1330 N N . PHE A 1 183 ? -22.258 -8.644 -0.805 1.00 97.81 183 PHE A N 1
ATOM 1331 C CA . PHE A 1 183 ? -21.871 -7.968 -2.039 1.00 97.81 183 PHE A CA 1
ATOM 1332 C C . PHE A 1 183 ? -22.968 -8.174 -3.085 1.00 97.81 183 PHE A C 1
ATOM 1334 O O . PHE A 1 183 ? -23.678 -9.181 -3.046 1.00 97.81 183 PHE A O 1
ATOM 1341 N N . ASN A 1 184 ? -23.134 -7.216 -3.993 1.00 96.62 184 ASN A N 1
ATOM 1342 C CA . ASN A 1 184 ? -24.011 -7.374 -5.148 1.00 96.62 184 ASN A CA 1
ATOM 1343 C C . ASN A 1 184 ? -23.329 -8.229 -6.240 1.00 96.62 184 ASN A C 1
ATOM 1345 O O . ASN A 1 184 ? -22.186 -8.663 -6.091 1.00 96.62 184 ASN A O 1
ATOM 1349 N N . THR A 1 185 ? -24.028 -8.465 -7.352 1.00 96.81 185 THR A N 1
ATOM 1350 C CA . THR A 1 185 ? -23.515 -9.261 -8.483 1.00 96.81 185 THR A CA 1
ATOM 1351 C C . THR A 1 185 ? -22.292 -8.646 -9.163 1.00 96.81 185 THR A C 1
ATOM 1353 O O . THR A 1 185 ? -21.483 -9.378 -9.719 1.00 96.81 185 THR A O 1
ATOM 1356 N N . GLU A 1 186 ? -22.134 -7.325 -9.075 1.00 95.88 186 GLU A N 1
ATOM 1357 C CA . GLU A 1 186 ? -20.999 -6.564 -9.615 1.00 95.88 186 GLU A CA 1
ATOM 1358 C C . GLU A 1 186 ? -19.836 -6.442 -8.611 1.00 95.88 186 GLU A C 1
ATOM 1360 O O . GLU A 1 186 ? -18.893 -5.684 -8.827 1.00 95.88 186 GLU A O 1
ATOM 1365 N N . GLY A 1 187 ? -19.904 -7.141 -7.471 1.00 95.12 187 GLY A N 1
ATOM 1366 C CA . GLY A 1 187 ? -18.864 -7.131 -6.439 1.00 95.12 187 GLY A CA 1
ATOM 1367 C C . GLY A 1 187 ? -18.834 -5.879 -5.556 1.00 95.12 187 GLY A C 1
ATOM 1368 O O . GLY A 1 187 ? -17.928 -5.735 -4.736 1.00 95.12 187 GLY A O 1
ATOM 1369 N N . ALA A 1 188 ? -19.812 -4.977 -5.670 1.00 96.12 188 ALA A N 1
ATOM 1370 C CA . ALA A 1 188 ? -19.932 -3.815 -4.796 1.00 96.12 188 ALA A CA 1
ATOM 1371 C C . ALA A 1 188 ? -20.516 -4.224 -3.443 1.00 96.12 188 ALA A C 1
ATOM 1373 O O . ALA A 1 188 ? -21.429 -5.048 -3.362 1.00 96.12 188 ALA A O 1
ATOM 1374 N N . ARG A 1 189 ? -20.009 -3.633 -2.360 1.00 95.12 189 ARG A N 1
ATOM 1375 C CA . ARG A 1 189 ? -20.493 -3.932 -1.009 1.00 95.12 189 ARG A CA 1
ATOM 1376 C C . ARG A 1 189 ? -21.950 -3.498 -0.859 1.00 95.12 189 ARG A C 1
ATOM 1378 O O . ARG A 1 189 ? -22.252 -2.323 -1.014 1.00 95.12 189 ARG A O 1
ATOM 1385 N N . ALA A 1 190 ? -22.831 -4.435 -0.529 1.00 97.69 190 ALA A N 1
ATOM 1386 C CA . ALA A 1 190 ? -24.265 -4.193 -0.391 1.00 97.69 190 ALA A CA 1
ATOM 1387 C C . ALA A 1 190 ? -24.668 -3.893 1.058 1.00 97.69 190 ALA A C 1
ATOM 1389 O O . ALA A 1 190 ? -25.468 -2.995 1.317 1.00 97.69 190 ALA A O 1
ATOM 1390 N N . GLY A 1 191 ? -24.081 -4.609 2.016 1.00 96.94 191 GLY A N 1
ATOM 1391 C CA . GLY A 1 191 ? -24.401 -4.457 3.430 1.00 96.94 191 GLY A CA 1
ATOM 1392 C C . GLY A 1 191 ? -23.406 -5.168 4.339 1.00 96.94 191 GLY A C 1
ATOM 1393 O O . GLY A 1 191 ? -22.583 -5.966 3.889 1.00 96.94 191 GLY A O 1
ATOM 1394 N N . GLY A 1 192 ? -23.464 -4.877 5.634 1.00 96.81 192 GLY A N 1
ATOM 1395 C CA . GLY A 1 192 ? -22.637 -5.558 6.629 1.00 96.81 192 GLY A CA 1
ATOM 1396 C C . GLY A 1 192 ? -22.759 -4.949 8.017 1.00 96.81 192 GLY A C 1
ATOM 1397 O O . GLY A 1 192 ? -23.251 -3.829 8.180 1.00 96.81 192 GLY A O 1
ATOM 1398 N N . ARG A 1 193 ? -22.295 -5.687 9.027 1.00 97.19 193 ARG A N 1
ATOM 1399 C CA . ARG A 1 193 ? -22.132 -5.139 10.376 1.00 97.19 193 ARG A CA 1
ATOM 1400 C C . ARG A 1 193 ? -20.857 -4.307 10.413 1.00 97.19 193 ARG A C 1
ATOM 1402 O O . ARG A 1 193 ? -19.860 -4.631 9.764 1.00 97.19 193 ARG A O 1
ATOM 1409 N N . VAL A 1 194 ? -20.893 -3.239 11.190 1.00 95.50 194 VAL A N 1
ATOM 1410 C CA . VAL A 1 194 ? -19.730 -2.396 11.436 1.00 95.50 194 VAL A CA 1
ATOM 1411 C C . VAL A 1 194 ? -19.492 -2.214 12.925 1.00 95.50 194 VAL A C 1
ATOM 1413 O O . VAL A 1 194 ? -20.401 -2.386 13.736 1.00 95.50 194 VAL A O 1
ATOM 1416 N N . GLN A 1 195 ? -18.261 -1.876 13.275 1.00 93.69 195 GLN A N 1
ATOM 1417 C CA . GLN A 1 195 ? -17.847 -1.501 14.610 1.00 93.69 195 GLN A CA 1
ATOM 1418 C C . GLN A 1 195 ? -17.229 -0.106 14.568 1.00 93.69 195 GLN A C 1
ATOM 1420 O O . GLN A 1 195 ? -16.368 0.193 13.735 1.00 93.69 195 GLN A O 1
ATOM 1425 N N . TRP A 1 196 ? -17.710 0.746 15.461 1.00 90.56 196 TRP A N 1
ATOM 1426 C CA . TRP A 1 196 ? -17.242 2.112 15.641 1.00 90.56 196 TRP A CA 1
ATOM 1427 C C . TRP A 1 196 ? -15.994 2.141 16.532 1.00 90.56 196 TRP A C 1
ATOM 1429 O O . TRP A 1 196 ? -15.755 1.180 17.268 1.00 90.56 196 TRP A O 1
ATOM 1439 N N . PRO A 1 197 ? -15.201 3.229 16.515 1.00 86.19 197 PRO A N 1
ATOM 1440 C CA . PRO A 1 197 ? -13.997 3.339 17.345 1.00 86.19 197 PRO A CA 1
ATOM 1441 C C . PRO A 1 197 ? -14.237 3.178 18.855 1.00 86.19 197 PRO A C 1
ATOM 1443 O O . PRO A 1 197 ? -13.338 2.769 19.581 1.00 86.19 197 PRO A O 1
ATOM 1446 N N . ASP A 1 198 ? -15.451 3.459 19.329 1.00 84.06 198 ASP A N 1
ATOM 1447 C CA . ASP A 1 198 ? -15.879 3.260 20.721 1.00 84.06 198 ASP A CA 1
ATOM 1448 C C . ASP A 1 198 ? -16.315 1.810 21.030 1.00 84.06 198 AS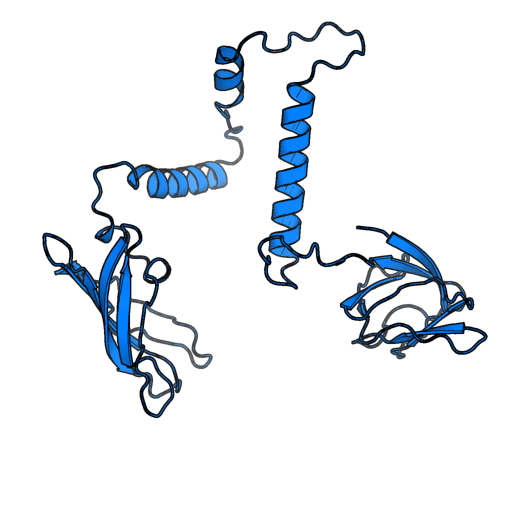P A C 1
ATOM 1450 O O . ASP A 1 198 ? -16.835 1.516 22.108 1.00 84.06 198 ASP A O 1
ATOM 1454 N N . GLY A 1 199 ? -16.141 0.899 20.071 1.00 89.06 199 GLY A N 1
ATOM 1455 C CA . GLY A 1 199 ? -16.505 -0.509 20.161 1.00 89.06 199 GLY A CA 1
ATOM 1456 C C . GLY A 1 199 ? -17.988 -0.801 19.930 1.00 89.06 199 GLY A C 1
ATOM 1457 O O . GLY A 1 199 ? -18.356 -1.980 19.889 1.00 89.06 199 GLY A O 1
ATOM 1458 N N . LYS A 1 200 ? -18.849 0.214 19.760 1.00 92.31 200 LYS A N 1
ATOM 1459 C CA . LYS A 1 200 ? -20.280 0.004 19.500 1.00 92.31 200 LYS A CA 1
ATOM 1460 C C . LYS A 1 200 ? -20.513 -0.589 18.120 1.00 92.31 200 LYS A C 1
ATOM 1462 O O . LYS A 1 200 ? -19.726 -0.409 17.193 1.00 92.31 200 LYS A O 1
ATOM 1467 N N . GLY A 1 201 ? -21.620 -1.314 18.003 1.00 94.44 201 GLY A N 1
ATOM 1468 C CA . GLY A 1 201 ? -22.065 -1.893 16.747 1.00 94.44 201 GLY A CA 1
ATOM 1469 C C . GLY A 1 201 ? -22.708 -0.864 15.822 1.00 94.44 201 GLY A C 1
ATOM 1470 O O . GLY A 1 201 ? -23.111 0.232 16.221 1.00 94.44 201 GLY A O 1
ATOM 1471 N N . GLY A 1 202 ? -22.822 -1.252 14.565 1.00 95.06 202 GLY A N 1
ATOM 1472 C CA . GLY A 1 202 ? -23.552 -0.529 13.551 1.00 95.06 202 GLY A CA 1
ATOM 1473 C C . GLY A 1 202 ? -23.918 -1.416 12.377 1.00 95.06 202 GLY A C 1
ATOM 1474 O O . GLY A 1 202 ? -23.467 -2.560 12.264 1.00 95.06 202 GLY A O 1
ATOM 1475 N N . THR A 1 203 ? -24.712 -0.859 11.472 1.00 96.50 203 THR A N 1
ATOM 1476 C CA . THR A 1 203 ? -25.086 -1.526 10.224 1.00 96.50 203 THR A CA 1
ATOM 1477 C C . THR A 1 203 ? -24.810 -0.600 9.051 1.00 96.50 203 THR A C 1
ATOM 1479 O O . THR A 1 203 ? -25.273 0.536 9.038 1.00 96.50 203 THR A O 1
ATOM 1482 N N . TYR A 1 204 ? -24.048 -1.087 8.076 1.00 97.19 204 TYR A N 1
ATOM 1483 C CA . TYR A 1 204 ? -23.809 -0.433 6.793 1.00 97.19 204 TYR A CA 1
ATOM 1484 C C . TYR A 1 204 ? -24.798 -0.964 5.755 1.00 97.19 204 TYR A C 1
ATOM 1486 O O . TYR A 1 204 ? -25.011 -2.175 5.667 1.00 97.19 204 TYR A O 1
ATOM 1494 N N . THR A 1 205 ? -25.366 -0.075 4.944 1.00 97.69 205 THR A N 1
ATOM 1495 C CA . THR A 1 205 ? -26.209 -0.417 3.789 1.00 97.69 205 THR A CA 1
ATOM 1496 C C . THR A 1 205 ? -25.866 0.498 2.620 1.00 97.69 205 THR A C 1
ATOM 1498 O O . THR A 1 205 ? -25.875 1.719 2.772 1.00 97.69 205 THR A O 1
ATOM 1501 N N . ALA A 1 206 ? -25.563 -0.071 1.455 1.00 97.25 206 ALA A N 1
ATOM 1502 C CA . ALA A 1 206 ? -25.394 0.700 0.229 1.00 97.25 206 ALA A CA 1
ATOM 1503 C C . ALA A 1 206 ? -26.761 1.087 -0.349 1.00 97.25 206 ALA A C 1
ATOM 1505 O O . ALA A 1 206 ? -27.651 0.248 -0.482 1.00 97.25 206 ALA A O 1
ATOM 1506 N N . SER A 1 207 ? -26.908 2.357 -0.717 1.00 97.25 207 SER A N 1
ATOM 1507 C CA . SER A 1 207 ? -28.154 2.910 -1.260 1.00 97.25 207 SER A CA 1
ATOM 1508 C C . SER A 1 207 ? -28.094 3.067 -2.777 1.00 97.25 207 SER A C 1
ATOM 1510 O O . SER A 1 207 ? -29.105 2.897 -3.452 1.00 97.25 207 SER A O 1
ATOM 1512 N N . VAL A 1 208 ? -26.915 3.388 -3.324 1.00 97.81 208 VAL A N 1
ATOM 1513 C CA . VAL A 1 208 ? -26.693 3.525 -4.771 1.00 97.81 208 VAL A CA 1
ATOM 1514 C C . VAL A 1 208 ? -25.364 2.881 -5.145 1.00 97.81 208 VAL A C 1
ATOM 1516 O O . VAL A 1 208 ? -24.316 3.261 -4.622 1.00 97.81 208 VAL A O 1
ATOM 1519 N N . TYR A 1 209 ? -25.408 1.925 -6.071 1.00 97.50 209 TYR A N 1
ATOM 1520 C CA . TYR A 1 209 ? -24.227 1.305 -6.673 1.00 97.50 209 TYR A CA 1
ATOM 1521 C C . TYR A 1 209 ? -23.801 2.080 -7.914 1.00 97.50 209 TYR A C 1
ATOM 1523 O O . TYR A 1 209 ? -24.653 2.576 -8.656 1.00 97.50 209 TYR A O 1
ATOM 1531 N N . SER A 1 210 ? -22.497 2.160 -8.159 1.00 96.44 210 SER A N 1
ATOM 1532 C CA . SER A 1 210 ? -22.006 2.839 -9.351 1.00 96.44 210 SER A CA 1
ATOM 1533 C C . SER A 1 210 ? -22.247 1.990 -10.593 1.00 96.44 210 SER A C 1
ATOM 1535 O O . SER A 1 210 ? -21.816 0.842 -10.663 1.00 96.44 210 SER A O 1
ATOM 1537 N N . VAL A 1 211 ? -22.912 2.569 -11.592 1.00 95.44 211 VAL A N 1
ATOM 1538 C CA . VAL A 1 211 ? -23.106 1.931 -12.907 1.00 95.44 211 VAL A CA 1
ATOM 1539 C C . VAL A 1 211 ? -21.891 2.094 -13.820 1.00 95.44 211 VAL A C 1
ATOM 1541 O O . VAL A 1 211 ? -21.647 1.249 -14.672 1.00 95.44 211 VAL A O 1
ATOM 1544 N N . ALA A 1 212 ? -21.120 3.171 -13.642 1.00 94.94 212 ALA A N 1
ATOM 1545 C CA . ALA A 1 212 ? -19.925 3.442 -14.440 1.00 94.94 212 ALA A CA 1
ATOM 1546 C C . ALA A 1 212 ? -18.693 2.674 -13.933 1.00 94.94 212 ALA A C 1
ATOM 1548 O O . ALA A 1 212 ? -17.775 2.408 -14.704 1.00 94.94 212 ALA A O 1
ATOM 1549 N N . PHE A 1 213 ? -18.685 2.307 -12.647 1.00 96.00 213 PHE A N 1
ATOM 1550 C CA . PHE A 1 213 ? -17.567 1.637 -11.987 1.00 96.00 213 PHE A CA 1
ATOM 1551 C C . PHE A 1 213 ? -18.069 0.406 -11.217 1.00 96.00 213 PHE A C 1
ATOM 1553 O O . PHE A 1 213 ? -18.371 0.517 -10.024 1.00 96.00 213 PHE A O 1
ATOM 1560 N N . PRO A 1 214 ? -18.175 -0.766 -11.875 1.00 95.75 214 PRO A N 1
ATOM 1561 C CA . PRO A 1 214 ? -18.537 -2.016 -11.212 1.00 95.75 214 PRO A CA 1
ATOM 1562 C C . PRO A 1 214 ? -17.675 -2.254 -9.966 1.00 95.75 214 PRO A C 1
ATOM 1564 O O . PRO A 1 214 ? -16.466 -2.020 -9.976 1.00 95.75 214 PRO A O 1
ATOM 1567 N N . GLY A 1 215 ? -18.308 -2.659 -8.868 1.00 93.25 215 GLY A N 1
ATOM 1568 C CA . GLY A 1 215 ? -17.652 -2.808 -7.566 1.00 93.25 215 GLY A CA 1
ATOM 1569 C C . GLY A 1 215 ? -17.684 -1.565 -6.666 1.00 93.25 215 GLY A C 1
ATOM 1570 O O . GLY A 1 215 ? -17.386 -1.677 -5.475 1.00 93.25 215 GLY A O 1
ATOM 1571 N N . ALA A 1 216 ? -18.087 -0.392 -7.169 1.00 94.56 216 ALA A N 1
ATOM 1572 C CA . ALA A 1 216 ? -18.161 0.835 -6.374 1.00 94.56 216 ALA A CA 1
ATOM 1573 C C . ALA A 1 216 ? -19.570 1.132 -5.825 1.00 94.56 216 ALA A C 1
ATOM 1575 O O . ALA A 1 216 ? -20.598 0.761 -6.396 1.00 94.56 216 ALA A O 1
ATOM 1576 N N . VAL A 1 217 ? -19.604 1.861 -4.707 1.00 96.31 217 VAL A N 1
ATOM 1577 C CA . VAL A 1 217 ? -20.817 2.414 -4.089 1.00 96.31 217 VAL A CA 1
ATOM 1578 C C . VAL A 1 217 ? -20.734 3.936 -4.155 1.00 96.31 217 VAL A C 1
ATOM 1580 O O . VAL A 1 217 ? -19.699 4.511 -3.801 1.00 96.31 217 VAL A O 1
ATOM 1583 N N . ASP A 1 218 ? -21.815 4.577 -4.596 1.00 96.12 218 ASP A N 1
ATOM 1584 C CA . ASP A 1 218 ? -21.891 6.032 -4.748 1.00 96.12 218 ASP A CA 1
ATOM 1585 C C . ASP A 1 218 ? -22.746 6.708 -3.664 1.00 96.12 218 ASP A C 1
ATOM 1587 O O . ASP A 1 218 ? -22.593 7.904 -3.429 1.00 96.12 218 ASP A O 1
ATOM 1591 N N . ALA A 1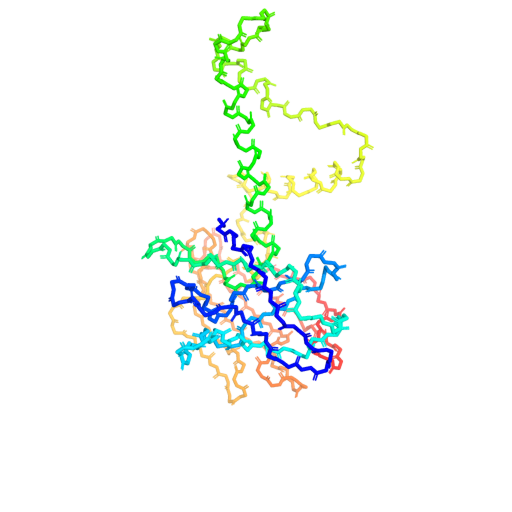 219 ? -23.599 5.962 -2.955 1.00 96.06 219 ALA A N 1
ATOM 1592 C CA . ALA A 1 219 ? -24.323 6.445 -1.774 1.00 96.06 219 ALA A CA 1
ATOM 1593 C C . ALA A 1 219 ? -24.563 5.307 -0.775 1.00 96.06 219 ALA A C 1
ATOM 1595 O O . ALA A 1 219 ? -24.776 4.162 -1.181 1.00 96.06 219 ALA A O 1
ATOM 1596 N N . TYR A 1 220 ? -24.567 5.611 0.522 1.00 96.81 220 TYR A N 1
ATOM 1597 C CA . TYR A 1 220 ? -24.776 4.613 1.577 1.00 96.81 220 TYR A CA 1
ATOM 1598 C C . TYR A 1 220 ? -25.311 5.231 2.871 1.00 96.81 220 TYR A C 1
ATOM 1600 O O . TYR A 1 220 ? -25.230 6.442 3.086 1.00 96.81 220 TYR A O 1
ATOM 1608 N N . THR A 1 221 ? -25.790 4.368 3.763 1.00 95.94 221 THR A N 1
ATOM 1609 C CA . THR A 1 221 ? -26.151 4.706 5.141 1.00 95.94 221 THR A CA 1
ATOM 1610 C C . THR A 1 221 ? -25.407 3.838 6.151 1.00 95.94 221 THR A C 1
ATOM 1612 O O . THR A 1 221 ? -25.215 2.643 5.916 1.00 95.94 221 THR A O 1
ATOM 1615 N N . ILE A 1 222 ? -25.028 4.417 7.292 1.00 95.00 222 ILE A N 1
ATOM 1616 C CA . ILE A 1 222 ? -24.454 3.698 8.436 1.00 95.00 222 ILE A CA 1
ATOM 1617 C C . ILE A 1 222 ? -25.234 4.047 9.698 1.00 95.00 222 ILE A C 1
ATOM 1619 O O . ILE A 1 222 ? -25.332 5.215 10.070 1.00 95.00 222 ILE A O 1
ATOM 1623 N N . THR A 1 223 ? -25.758 3.038 10.383 1.00 95.00 223 THR A N 1
ATOM 1624 C CA . THR A 1 223 ? -26.413 3.202 11.684 1.00 95.00 223 THR A CA 1
ATOM 1625 C C . THR A 1 223 ? -25.412 2.990 12.817 1.00 95.00 223 THR A C 1
ATOM 1627 O O . THR A 1 223 ? -24.639 2.035 12.793 1.00 95.00 223 THR A O 1
ATOM 1630 N N . TYR A 1 224 ? -25.443 3.863 13.819 1.00 93.00 224 TYR A N 1
ATOM 1631 C CA . TYR A 1 224 ? -24.767 3.731 15.106 1.00 93.00 224 TYR A CA 1
ATOM 1632 C C . TYR A 1 224 ? -25.748 3.160 16.133 1.00 93.00 224 TYR A C 1
ATOM 1634 O O . TYR A 1 224 ? -26.748 3.802 16.452 1.00 93.00 224 TYR A O 1
ATOM 1642 N N . GLU A 1 225 ? -25.470 1.967 16.662 1.00 93.81 225 GLU A N 1
ATOM 1643 C CA . GLU A 1 225 ? -26.342 1.251 17.614 1.00 93.81 225 GLU A CA 1
ATOM 1644 C C . GLU A 1 225 ? -26.113 1.681 19.081 1.00 93.81 225 GLU A C 1
ATOM 1646 O O . GLU A 1 225 ? -26.359 0.913 20.012 1.00 93.81 225 GLU A O 1
ATOM 1651 N N . GLY A 1 226 ? -25.601 2.893 19.320 1.00 88.50 226 GLY A N 1
ATOM 1652 C CA . GLY A 1 226 ? -25.494 3.453 20.668 1.00 88.50 226 GLY A CA 1
ATOM 1653 C C . GLY A 1 226 ? -26.785 4.118 21.152 1.00 88.50 226 GLY A C 1
ATOM 1654 O O . GLY A 1 226 ? -27.853 3.969 20.566 1.00 88.50 226 GLY A O 1
ATOM 1655 N N . SER A 1 227 ? -26.681 4.857 22.259 1.00 87.12 227 SER A N 1
ATOM 1656 C CA . SER A 1 227 ? -27.783 5.645 22.815 1.00 87.12 227 SER A CA 1
ATOM 1657 C C . SER A 1 227 ? -27.386 7.125 22.831 1.00 87.12 227 SER A C 1
ATOM 1659 O O . SER A 1 227 ? -26.479 7.479 23.586 1.00 87.12 227 SER A O 1
ATOM 1661 N N . PRO A 1 228 ? -28.033 7.997 22.038 1.00 88.75 228 PRO A N 1
ATOM 1662 C CA . PRO A 1 228 ? -29.113 7.695 21.096 1.00 88.75 228 PRO A CA 1
ATOM 1663 C C . PRO A 1 228 ? -28.625 6.918 19.863 1.00 88.75 228 PRO A C 1
ATOM 1665 O O . PRO A 1 228 ? -27.463 7.033 19.467 1.00 88.75 228 PRO A O 1
ATOM 1668 N N . VAL A 1 229 ? -29.539 6.176 19.234 1.00 92.25 229 VAL A N 1
ATOM 1669 C CA . VAL A 1 229 ? -29.303 5.593 17.908 1.00 92.25 229 VAL A CA 1
ATOM 1670 C C . VAL A 1 229 ? -29.208 6.735 16.907 1.00 92.25 229 VAL A C 1
ATOM 1672 O O . VAL A 1 229 ? -30.032 7.650 16.934 1.00 92.25 229 VAL A O 1
ATOM 1675 N N . ARG A 1 230 ? -28.201 6.686 16.036 1.00 90.50 230 ARG A N 1
ATOM 1676 C CA . ARG A 1 230 ? -27.980 7.688 14.987 1.00 90.50 230 ARG A CA 1
ATOM 1677 C C . ARG A 1 230 ? -27.831 7.012 13.642 1.00 90.50 230 ARG A C 1
ATOM 1679 O O . ARG A 1 230 ? -27.305 5.904 13.565 1.00 90.50 230 ARG A O 1
ATOM 1686 N N . THR A 1 231 ? -28.253 7.680 12.581 1.00 92.50 231 THR A N 1
ATOM 1687 C CA . THR A 1 231 ? -28.047 7.217 11.208 1.00 92.50 231 THR A CA 1
ATOM 1688 C C . THR A 1 231 ? -27.320 8.270 10.411 1.00 92.50 231 THR A C 1
ATOM 1690 O O . THR A 1 231 ? -27.681 9.444 10.423 1.00 92.50 231 THR A O 1
ATOM 1693 N N . VAL A 1 232 ? -26.303 7.827 9.686 1.00 91.88 232 VAL A N 1
ATOM 1694 C CA . VAL A 1 232 ? -25.499 8.680 8.825 1.00 91.88 232 VAL A CA 1
ATOM 1695 C C . VAL A 1 232 ? -25.715 8.326 7.395 1.00 91.88 232 VAL A C 1
ATOM 1697 O O . VAL A 1 232 ? -25.639 7.159 7.030 1.00 91.88 232 VAL A O 1
ATOM 1700 N N . THR A 1 233 ? -25.966 9.351 6.598 1.00 93.81 233 THR A N 1
ATOM 1701 C CA . THR A 1 233 ? -26.275 9.208 5.186 1.00 93.81 233 THR A CA 1
ATOM 1702 C C . THR A 1 233 ? -25.221 9.930 4.373 1.00 93.81 233 THR A C 1
ATOM 1704 O O . THR A 1 233 ? -25.089 11.152 4.443 1.00 93.81 233 THR A O 1
ATOM 1707 N N . GLN A 1 234 ? -24.483 9.166 3.575 1.00 94.38 234 GLN A N 1
ATOM 1708 C CA . GLN A 1 234 ? -23.675 9.707 2.496 1.00 94.38 234 GLN A CA 1
ATOM 1709 C C . GLN A 1 234 ? -24.556 9.804 1.252 1.00 94.38 234 GLN A C 1
ATOM 1711 O O . GLN A 1 234 ? -24.916 8.789 0.651 1.00 94.38 234 GLN A O 1
ATOM 1716 N N . SER A 1 235 ? -24.879 11.035 0.860 1.00 95.25 235 SER A N 1
ATOM 1717 C CA . SER A 1 235 ? -25.540 11.325 -0.414 1.00 95.25 235 SER A CA 1
ATOM 1718 C C . SER A 1 235 ? -24.650 10.962 -1.603 1.00 95.25 235 SER A C 1
ATOM 1720 O O . SER A 1 235 ? -23.434 10.815 -1.451 1.00 95.25 235 SER A O 1
ATOM 1722 N N . LEU A 1 236 ? -25.270 10.877 -2.784 1.00 96.25 236 LEU A N 1
ATOM 1723 C CA . LEU A 1 236 ? -24.622 10.513 -4.041 1.00 96.25 236 LEU A CA 1
ATOM 1724 C C . LEU A 1 236 ? -23.327 11.304 -4.279 1.00 96.25 236 LEU A C 1
ATOM 1726 O O . LEU A 1 236 ? -23.339 12.535 -4.333 1.00 96.25 236 LEU A O 1
ATOM 1730 N N . VAL A 1 237 ? -22.222 10.582 -4.442 1.00 94.94 237 VAL A N 1
ATOM 1731 C CA . VAL A 1 237 ? -20.937 11.142 -4.870 1.00 94.94 237 VAL A CA 1
ATOM 1732 C C . VAL A 1 237 ? -20.857 11.168 -6.395 1.00 94.94 237 VAL A C 1
ATOM 1734 O O . VAL A 1 237 ? -21.468 10.341 -7.070 1.00 94.94 237 VAL A O 1
ATOM 1737 N N . THR A 1 238 ? -20.077 12.092 -6.951 1.00 95.50 238 THR A N 1
ATOM 1738 C CA . THR A 1 238 ? -19.739 12.076 -8.383 1.00 95.50 238 THR A CA 1
ATOM 1739 C C . THR A 1 238 ? -18.295 11.656 -8.578 1.00 95.50 238 THR A C 1
ATOM 1741 O O . THR A 1 238 ? -17.433 11.975 -7.756 1.00 95.50 238 THR A O 1
ATOM 1744 N N . ARG A 1 239 ? -18.027 10.958 -9.683 1.00 96.56 239 ARG A N 1
ATOM 1745 C CA . ARG A 1 239 ? -16.693 10.498 -10.071 1.00 96.56 239 ARG A CA 1
ATOM 1746 C C . ARG A 1 239 ? -16.306 11.042 -11.439 1.00 96.56 239 ARG A C 1
ATOM 1748 O O . ARG A 1 239 ? -17.179 11.342 -12.252 1.00 96.56 239 ARG A O 1
ATOM 1755 N N . ASP A 1 240 ? -15.011 11.182 -11.681 1.00 94.38 240 ASP A N 1
ATOM 1756 C CA . ASP A 1 240 ? -14.483 11.389 -13.028 1.00 94.38 240 ASP A CA 1
ATOM 1757 C C . ASP A 1 240 ? -14.425 10.071 -13.815 1.00 94.38 240 ASP A C 1
ATOM 1759 O O . ASP A 1 240 ? -14.773 9.006 -13.309 1.00 94.38 240 ASP A O 1
ATOM 1763 N N . PHE A 1 241 ? -13.972 10.139 -15.067 1.00 95.88 241 PHE A N 1
ATOM 1764 C CA . PHE A 1 241 ? -13.859 8.978 -15.954 1.00 95.88 241 PHE A CA 1
ATOM 1765 C C . PHE A 1 241 ? -12.809 7.945 -15.505 1.00 95.88 241 PHE A C 1
ATOM 1767 O O . PHE A 1 241 ? -12.830 6.818 -15.992 1.00 95.88 241 PHE A O 1
ATOM 1774 N N . MET A 1 242 ? -11.912 8.311 -14.583 1.00 92.56 242 MET A N 1
ATOM 1775 C CA . MET A 1 242 ? -10.931 7.407 -13.977 1.00 92.56 242 MET A CA 1
ATOM 1776 C C . MET A 1 242 ? -11.457 6.761 -12.683 1.00 92.56 242 MET A C 1
ATOM 1778 O O . MET A 1 242 ? -10.765 5.943 -12.081 1.00 92.56 242 MET A O 1
ATOM 1782 N N . GLY A 1 243 ? -12.670 7.110 -12.240 1.00 89.31 243 GLY A N 1
ATOM 1783 C CA . GLY A 1 243 ? -13.297 6.587 -11.023 1.00 89.31 243 GLY A CA 1
ATOM 1784 C C . GLY A 1 243 ? -12.963 7.369 -9.751 1.00 89.31 243 GLY A C 1
ATOM 1785 O O . GLY A 1 243 ? -13.435 7.002 -8.666 1.00 89.31 243 GLY A O 1
ATOM 1786 N N . THR A 1 244 ? -12.204 8.462 -9.859 1.00 90.00 244 THR A N 1
ATOM 1787 C CA . THR A 1 244 ? -11.848 9.330 -8.730 1.00 90.00 244 THR A CA 1
ATOM 1788 C C . THR A 1 244 ? -13.059 10.148 -8.311 1.00 90.00 244 THR A C 1
ATOM 1790 O O . THR A 1 244 ? -13.729 10.734 -9.154 1.00 90.00 244 THR A O 1
ATOM 1793 N N . ILE A 1 245 ? -13.347 10.226 -7.009 1.00 90.88 245 ILE A N 1
ATOM 1794 C CA . ILE A 1 245 ? -14.457 11.045 -6.501 1.00 90.88 245 ILE A CA 1
ATOM 1795 C C . ILE A 1 245 ? -14.114 12.531 -6.675 1.00 90.88 245 ILE A C 1
ATOM 1797 O O . ILE A 1 245 ? -13.165 13.020 -6.069 1.00 90.88 245 ILE A O 1
ATOM 1801 N N . THR A 1 246 ? -14.907 13.243 -7.474 1.00 95.25 246 THR A N 1
ATOM 1802 C CA . THR A 1 246 ? -14.754 14.682 -7.756 1.00 95.25 246 THR A CA 1
ATOM 1803 C C . THR A 1 246 ? -15.645 15.557 -6.884 1.00 95.25 246 THR A C 1
ATOM 1805 O O . THR A 1 246 ? -15.300 16.703 -6.612 1.00 95.25 246 THR A O 1
ATOM 1808 N N . ASN A 1 247 ? -16.770 15.022 -6.408 1.00 91.69 247 ASN A N 1
ATOM 1809 C CA . ASN A 1 247 ? -17.640 15.685 -5.445 1.00 91.69 247 ASN A CA 1
ATOM 1810 C C . ASN A 1 247 ? -18.146 14.664 -4.428 1.00 91.69 247 ASN A C 1
ATOM 1812 O O . ASN A 1 247 ? -18.724 13.639 -4.796 1.00 91.69 247 ASN A O 1
ATOM 1816 N N . ARG A 1 248 ? -17.963 14.970 -3.145 1.00 90.00 248 ARG A N 1
ATOM 1817 C CA . ARG A 1 248 ? -18.510 14.201 -2.028 1.00 90.00 248 ARG A CA 1
ATOM 1818 C C . ARG A 1 248 ? -19.308 15.159 -1.145 1.00 90.00 248 ARG A C 1
ATOM 1820 O O . ARG A 1 248 ? -18.692 15.919 -0.400 1.00 90.00 248 ARG A O 1
ATOM 1827 N N . PRO A 1 249 ? -20.651 15.145 -1.213 1.00 89.25 249 PRO A N 1
ATOM 1828 C CA . PRO A 1 249 ? -21.467 15.949 -0.313 1.00 89.25 249 PRO A CA 1
ATOM 1829 C C . PRO A 1 249 ? -21.183 15.598 1.148 1.00 89.25 249 PRO A C 1
ATOM 1831 O O . PRO A 1 249 ? -20.945 14.428 1.463 1.00 89.25 249 PRO A O 1
ATOM 1834 N N . THR A 1 250 ? -21.255 16.593 2.033 1.00 84.88 250 THR A N 1
ATOM 1835 C CA . THR A 1 250 ? -21.145 16.380 3.480 1.00 84.88 250 THR A CA 1
ATOM 1836 C C . THR A 1 250 ? -22.206 15.373 3.941 1.00 84.88 250 THR A C 1
ATOM 1838 O O . THR A 1 250 ? -23.385 15.567 3.622 1.00 84.88 250 THR A O 1
ATOM 1841 N N . PRO A 1 251 ? -21.829 14.311 4.677 1.00 86.44 251 PRO A N 1
ATOM 1842 C CA . PRO A 1 251 ? -22.792 13.371 5.235 1.00 86.44 251 PRO A CA 1
ATOM 1843 C C . PRO A 1 251 ? -23.791 14.063 6.168 1.00 86.44 251 PRO A C 1
ATOM 1845 O O . PRO A 1 251 ? -23.430 14.980 6.906 1.00 86.44 251 PRO A O 1
ATOM 1848 N N . THR A 1 252 ? -25.039 13.602 6.170 1.00 89.44 252 THR A N 1
ATOM 1849 C CA . THR A 1 252 ? -26.062 14.058 7.122 1.00 89.44 252 THR A CA 1
ATOM 1850 C C . THR A 1 252 ? -26.226 13.056 8.256 1.00 89.44 252 THR A C 1
ATOM 1852 O O . THR A 1 252 ? -26.009 11.858 8.070 1.00 89.44 252 THR A O 1
ATOM 1855 N N . ILE A 1 253 ? -26.607 13.546 9.438 1.00 88.44 253 ILE A N 1
ATOM 1856 C CA . ILE A 1 253 ? -26.818 12.740 10.645 1.00 88.44 253 ILE A CA 1
ATOM 1857 C C . ILE A 1 253 ? -28.252 12.967 11.127 1.00 88.44 253 ILE A C 1
ATOM 1859 O O . ILE A 1 253 ? -28.663 14.118 11.288 1.00 88.44 253 ILE A O 1
ATOM 1863 N N . ALA A 1 254 ? -28.985 11.881 11.366 1.00 87.88 254 ALA A N 1
ATOM 1864 C CA . ALA A 1 254 ? -30.309 11.865 11.991 1.00 87.88 254 ALA A CA 1
ATOM 1865 C C . ALA A 1 254 ? -30.257 11.075 13.307 1.00 87.88 254 ALA A C 1
ATOM 1867 O O . ALA A 1 254 ? -29.697 9.955 13.297 1.00 87.88 254 ALA A O 1
#

pLDDT: mean 79.73, std 18.7, range [40.75, 98.25]

Secondary structure (DSSP, 8-state):
--EEEEEEEE-TT-SEEEEES-TT----TT-EEEETTT--EEEB-S--EE-SSEEEEEBSS---S--EEEEEEEEE------TTS--PPTT-HHHHHHHHHHHHHHHHHHHHHS--SS--------SHHHHHHHHS----TT-HHHHHHHHHHHHHHHTTSSSS-GGGS--GGGPEEEEEEEE-TTS-EEEEEEE-TTS-EEEEEEEEE-SSSTT-EEEEEEEE-SSS-EEEEEPPPEE-TTS-EEE-PPPEE-